Protein AF-A0AAX4PHB3-F1 (afdb_monomer_lite)

Organism: NCBI:txid1461544

pLDDT: mean 70.03, std 19.89, range [33.28, 98.25]

Structure (mmCIF, N/CA/C/O backbone):
data_AF-A0AAX4PHB3-F1
#
_entry.id   AF-A0AAX4PHB3-F1
#
loop_
_atom_site.group_PDB
_atom_site.id
_atom_site.type_symbol
_atom_site.label_atom_id
_atom_site.label_alt_id
_atom_site.label_comp_id
_atom_site.label_asym_id
_atom_site.label_entity_id
_atom_site.label_seq_id
_atom_site.pdbx_PDB_ins_code
_atom_site.Cartn_x
_atom_site.Cartn_y
_atom_site.Cartn_z
_atom_site.occupancy
_atom_site.B_iso_or_equiv
_atom_site.auth_seq_id
_atom_site.auth_comp_id
_atom_site.auth_asym_id
_atom_site.auth_atom_id
_atom_site.pdbx_PDB_model_num
ATOM 1 N N . MET A 1 1 ? 4.460 -21.920 -20.252 1.00 33.28 1 MET A N 1
ATOM 2 C CA . MET A 1 1 ? 3.391 -20.917 -20.051 1.00 33.28 1 MET A CA 1
ATOM 3 C C . MET A 1 1 ? 3.162 -20.720 -18.552 1.00 33.28 1 MET A C 1
ATOM 5 O O . MET A 1 1 ? 2.331 -21.409 -17.980 1.00 33.28 1 MET A O 1
ATOM 9 N N . SER A 1 2 ? 3.920 -19.848 -17.876 1.00 36.38 2 SER A N 1
ATOM 10 C CA . SER A 1 2 ? 3.645 -19.514 -16.466 1.00 36.38 2 SER A CA 1
ATOM 11 C C . SER A 1 2 ? 2.757 -18.272 -16.411 1.00 36.38 2 SER A C 1
ATOM 13 O O . SER A 1 2 ? 3.223 -17.160 -16.177 1.00 36.38 2 SER A O 1
ATOM 15 N N . GLY A 1 3 ? 1.467 -18.471 -16.684 1.00 40.78 3 GLY A N 1
ATOM 16 C CA . GLY A 1 3 ? 0.418 -17.451 -16.587 1.00 40.78 3 GLY A CA 1
ATOM 17 C C . GLY A 1 3 ? 0.059 -17.127 -15.136 1.00 40.78 3 GLY A C 1
ATOM 18 O O . GLY A 1 3 ? -1.101 -17.222 -14.749 1.00 40.78 3 GLY A O 1
ATOM 19 N N . GLY A 1 4 ? 1.057 -16.810 -14.309 1.00 46.81 4 GLY A N 1
ATOM 20 C CA . GLY A 1 4 ? 0.810 -16.238 -12.990 1.00 46.81 4 GLY A CA 1
ATOM 21 C C . GLY A 1 4 ? 0.173 -14.853 -13.147 1.00 46.81 4 GLY A C 1
ATOM 22 O O . GLY A 1 4 ? 0.494 -14.156 -14.114 1.00 46.81 4 GLY A O 1
ATOM 23 N N . PRO A 1 5 ? -0.729 -14.433 -12.240 1.00 61.88 5 PRO A N 1
ATOM 24 C CA . PRO A 1 5 ? -1.245 -13.072 -12.265 1.00 61.88 5 PRO A CA 1
ATOM 25 C C . PRO A 1 5 ? -0.058 -12.110 -12.237 1.00 61.88 5 PRO A C 1
ATOM 27 O O . PRO A 1 5 ? 0.835 -12.252 -11.398 1.00 61.88 5 PRO A O 1
ATOM 30 N N . SER A 1 6 ? -0.040 -11.150 -13.161 1.00 80.19 6 SER A N 1
ATOM 31 C CA . SER A 1 6 ? 0.996 -10.122 -13.202 1.00 80.19 6 SER A CA 1
ATOM 32 C C . SER A 1 6 ? 1.134 -9.479 -11.817 1.00 80.19 6 SER A C 1
ATOM 34 O O . SER A 1 6 ? 0.144 -9.293 -11.102 1.00 80.19 6 SER A O 1
ATOM 36 N N . SER A 1 7 ? 2.364 -9.174 -11.398 1.00 85.75 7 SER A N 1
ATOM 37 C CA . SER A 1 7 ? 2.638 -8.580 -10.078 1.00 85.75 7 SER A CA 1
ATOM 38 C C . SER A 1 7 ? 1.743 -7.356 -9.806 1.00 85.75 7 SER A C 1
ATOM 40 O O . SER A 1 7 ? 1.134 -7.244 -8.740 1.00 85.75 7 SER A O 1
ATOM 42 N N . LEU A 1 8 ? 1.503 -6.544 -10.844 1.00 88.31 8 LEU A N 1
ATOM 43 C CA . LEU A 1 8 ? 0.553 -5.428 -10.846 1.00 88.31 8 LEU A CA 1
ATOM 44 C C . LEU A 1 8 ? -0.895 -5.836 -10.521 1.00 88.31 8 LEU A C 1
ATOM 46 O O . LEU A 1 8 ? -1.558 -5.158 -9.736 1.00 88.31 8 LEU A O 1
ATOM 50 N N . ALA A 1 9 ? -1.399 -6.950 -11.062 1.00 90.94 9 ALA A N 1
ATOM 51 C CA . ALA A 1 9 ? -2.735 -7.456 -10.735 1.00 90.94 9 ALA A CA 1
ATOM 52 C C . ALA A 1 9 ? -2.824 -7.905 -9.268 1.00 90.94 9 ALA A C 1
ATOM 54 O O . ALA A 1 9 ? -3.818 -7.641 -8.583 1.00 90.94 9 ALA A O 1
ATOM 55 N N . SER A 1 10 ? -1.758 -8.523 -8.749 1.00 93.69 10 SER A N 1
ATOM 56 C CA . SER A 1 10 ? -1.662 -8.870 -7.326 1.00 93.69 10 SER A CA 1
ATOM 57 C C . SER A 1 10 ? -1.631 -7.623 -6.436 1.00 93.69 10 SER A C 1
ATOM 59 O O . SER A 1 10 ? -2.270 -7.610 -5.379 1.00 93.69 10 SER A O 1
ATOM 61 N N . LEU A 1 11 ? -0.950 -6.558 -6.866 1.00 93.88 11 LEU A N 1
ATOM 62 C CA . LEU A 1 11 ? -0.893 -5.283 -6.151 1.00 93.88 11 LEU A CA 1
ATOM 63 C C . LEU A 1 11 ? -2.249 -4.563 -6.166 1.00 93.88 11 LEU A C 1
ATOM 65 O O . LEU A 1 11 ? -2.698 -4.077 -5.124 1.00 93.88 11 LEU A O 1
ATOM 69 N N . ALA A 1 12 ? -2.943 -4.564 -7.307 1.00 94.88 12 ALA A N 1
ATOM 70 C CA . ALA A 1 12 ? -4.300 -4.036 -7.440 1.00 94.88 12 ALA A CA 1
ATOM 71 C C . ALA A 1 12 ? -5.287 -4.775 -6.527 1.00 94.88 12 ALA A C 1
ATOM 73 O O . ALA A 1 12 ? -6.046 -4.140 -5.793 1.00 94.88 12 ALA A O 1
ATOM 74 N N . SER A 1 13 ? -5.204 -6.108 -6.481 1.00 96.75 13 SER A N 1
ATOM 75 C CA . SER A 1 13 ? -6.000 -6.924 -5.561 1.00 96.75 13 SER A CA 1
ATOM 76 C C . SER A 1 13 ? -5.728 -6.559 -4.094 1.00 96.75 13 SER A C 1
ATOM 78 O O . SER A 1 13 ? -6.667 -6.313 -3.332 1.00 96.75 13 SER A O 1
ATOM 80 N N . CYS A 1 14 ? -4.456 -6.417 -3.696 1.00 96.94 14 CYS A N 1
ATOM 81 C CA . CYS A 1 14 ? -4.098 -5.983 -2.340 1.00 96.94 14 CYS A CA 1
ATOM 82 C C . CYS A 1 14 ? -4.649 -4.588 -2.008 1.00 96.94 14 CYS A C 1
ATOM 84 O O . CYS A 1 14 ? -5.181 -4.380 -0.914 1.00 96.94 14 CYS A O 1
ATOM 86 N N . ARG A 1 15 ? -4.566 -3.639 -2.949 1.00 96.69 15 ARG A N 1
ATOM 87 C CA . ARG A 1 15 ? -5.133 -2.290 -2.795 1.00 96.69 15 ARG A CA 1
ATOM 88 C C . ARG A 1 15 ? -6.645 -2.345 -2.589 1.00 96.69 15 ARG A C 1
ATOM 90 O O . ARG A 1 15 ? -7.171 -1.636 -1.733 1.00 96.69 15 ARG A O 1
ATOM 97 N N . ASP A 1 16 ? -7.355 -3.169 -3.348 1.00 97.69 16 ASP A N 1
ATOM 98 C CA . ASP A 1 16 ? -8.812 -3.261 -3.247 1.00 97.69 16 ASP A CA 1
ATOM 99 C C . ASP A 1 16 ? -9.249 -3.878 -1.916 1.00 97.69 16 ASP A C 1
ATOM 101 O O . ASP A 1 16 ? -10.206 -3.401 -1.295 1.00 97.69 16 ASP A O 1
ATOM 105 N N . VAL A 1 17 ? -8.509 -4.879 -1.427 1.00 98.06 17 VAL A N 1
ATOM 106 C CA . VAL A 1 17 ? -8.685 -5.414 -0.070 1.00 98.06 17 VAL A CA 1
ATOM 107 C C . VAL A 1 17 ? -8.442 -4.320 0.973 1.00 98.06 17 VAL A C 1
ATOM 109 O O . VAL A 1 17 ? -9.289 -4.134 1.850 1.00 98.06 17 VAL A O 1
ATOM 112 N N . LEU A 1 18 ? -7.360 -3.541 0.846 1.00 97.81 18 LEU A N 1
ATOM 113 C CA . LEU A 1 18 ? -7.052 -2.432 1.760 1.00 97.81 18 LEU A CA 1
ATOM 114 C C . LEU A 1 18 ? -8.178 -1.395 1.769 1.00 97.81 18 LEU A C 1
ATOM 116 O O . LEU A 1 18 ? -8.655 -0.995 2.827 1.00 97.81 18 LEU A O 1
ATOM 120 N N . ARG A 1 19 ? -8.663 -0.996 0.592 1.00 97.94 19 ARG A N 1
ATOM 121 C CA . ARG A 1 19 ? -9.754 -0.027 0.446 1.00 97.94 19 ARG A CA 1
ATOM 122 C C . ARG A 1 19 ? -11.046 -0.521 1.094 1.00 97.94 19 ARG A C 1
ATOM 124 O O . ARG A 1 19 ? -11.727 0.257 1.759 1.00 97.94 19 ARG A O 1
ATOM 131 N N . ARG A 1 20 ? -11.402 -1.798 0.915 1.00 98.19 20 ARG A N 1
ATOM 132 C CA . ARG A 1 20 ? -12.580 -2.397 1.570 1.00 98.19 20 ARG A CA 1
ATOM 133 C C . ARG A 1 20 ? -12.412 -2.429 3.086 1.00 98.19 20 ARG A C 1
ATOM 135 O O . ARG A 1 20 ? -13.362 -2.110 3.797 1.00 98.19 20 ARG A O 1
ATOM 142 N N . LEU A 1 21 ? -11.218 -2.776 3.567 1.00 97.00 21 LEU A N 1
ATOM 143 C CA . LEU A 1 21 ? -10.892 -2.775 4.990 1.00 97.00 21 LEU A CA 1
ATOM 144 C C . LEU A 1 21 ? -11.029 -1.366 5.584 1.00 97.00 21 LEU A C 1
ATOM 146 O O . LEU A 1 21 ? -11.684 -1.206 6.611 1.00 97.00 21 LEU A O 1
ATOM 150 N N . LEU A 1 22 ? -10.494 -0.345 4.910 1.00 96.56 22 LEU A N 1
ATOM 151 C CA . LEU A 1 22 ? -10.599 1.049 5.341 1.00 96.56 22 LEU A CA 1
ATOM 152 C C . LEU A 1 22 ? -12.048 1.524 5.382 1.00 96.56 22 LEU A C 1
ATOM 154 O O . LEU A 1 22 ? -12.495 2.005 6.416 1.00 96.56 22 LEU A O 1
ATOM 158 N N . ARG A 1 23 ? -12.815 1.306 4.311 1.00 97.19 23 ARG A N 1
ATOM 159 C CA . ARG A 1 23 ? -14.234 1.699 4.253 1.00 97.19 23 ARG A CA 1
ATOM 160 C C . ARG A 1 23 ? -15.059 1.098 5.388 1.00 97.19 23 ARG A C 1
ATOM 162 O O . ARG A 1 23 ? -15.850 1.800 6.004 1.00 97.19 23 ARG A O 1
ATOM 169 N N . LYS A 1 24 ? -14.862 -0.190 5.689 1.00 97.25 24 LYS A N 1
ATOM 170 C CA . LYS A 1 24 ? -15.586 -0.869 6.778 1.00 97.25 24 LYS A CA 1
ATOM 171 C C . LYS A 1 24 ? -15.272 -0.293 8.161 1.00 97.25 24 LYS A C 1
ATOM 173 O O . LYS A 1 24 ? -16.115 -0.371 9.043 1.00 97.25 24 LYS A O 1
ATOM 178 N N . ASN A 1 25 ? -14.079 0.265 8.344 1.00 95.62 25 ASN A N 1
ATOM 179 C CA . ASN A 1 25 ? -13.588 0.736 9.639 1.00 95.62 25 ASN A CA 1
ATOM 180 C C . ASN A 1 25 ? -13.532 2.269 9.743 1.00 95.62 25 ASN A C 1
ATOM 182 O O . ASN A 1 25 ? -13.047 2.811 10.735 1.00 95.62 25 ASN A O 1
ATOM 186 N N . GLU A 1 26 ? -14.030 2.982 8.731 1.00 95.94 26 GLU A N 1
ATOM 187 C CA . GLU A 1 26 ? -13.899 4.432 8.641 1.00 95.94 26 GLU A CA 1
ATOM 188 C C . GLU A 1 26 ? -14.596 5.139 9.801 1.00 95.94 26 G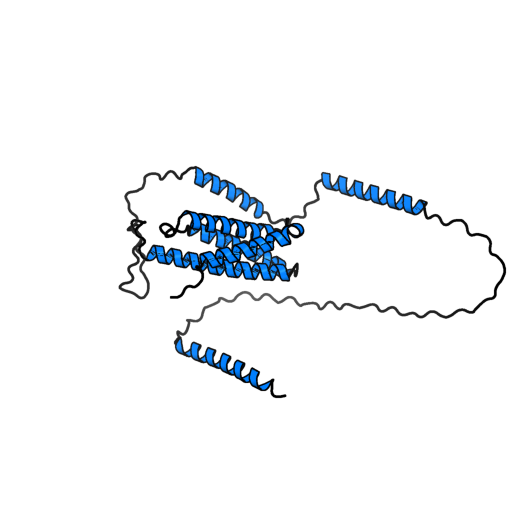LU A C 1
ATOM 190 O O . GLU A 1 26 ? -13.982 5.966 10.466 1.00 95.94 26 GLU A O 1
ATOM 195 N N . SER A 1 27 ? -15.836 4.774 10.123 1.00 95.00 27 SER A N 1
ATOM 196 C CA . SER A 1 27 ? -16.595 5.419 11.201 1.00 95.00 27 SER A CA 1
ATOM 197 C C . SER A 1 27 ? -15.932 5.289 12.577 1.00 95.00 27 SER A C 1
ATOM 199 O O . SER A 1 27 ? -15.990 6.223 13.375 1.00 95.00 27 SER A O 1
ATOM 201 N N . GLN A 1 28 ? -15.263 4.164 12.844 1.00 92.44 28 GLN A N 1
ATOM 202 C CA . GLN A 1 28 ? -14.631 3.877 14.135 1.00 92.44 28 GLN A CA 1
ATOM 203 C C . GLN A 1 28 ? -13.240 4.500 14.260 1.00 92.44 28 GLN A C 1
ATOM 205 O O . GLN A 1 28 ? -12.780 4.807 15.361 1.00 92.44 28 GLN A O 1
ATOM 210 N N . HIS A 1 29 ? -12.540 4.658 13.138 1.00 92.12 29 HIS A N 1
ATOM 211 C CA . HIS A 1 29 ? -11.101 4.906 13.146 1.00 92.12 29 HIS A CA 1
ATOM 212 C C . HIS A 1 29 ? -10.679 6.123 12.324 1.00 92.12 29 HIS A C 1
ATOM 214 O O . HIS A 1 29 ? -9.486 6.402 12.234 1.00 92.12 29 HIS A O 1
ATOM 220 N N . ARG A 1 30 ? -11.632 6.916 11.813 1.00 91.56 30 ARG A N 1
ATOM 221 C CA . ARG A 1 30 ? -11.382 8.105 10.976 1.00 91.56 30 ARG A CA 1
ATOM 222 C C . ARG A 1 30 ? -10.298 9.041 11.515 1.00 91.56 30 ARG A C 1
ATOM 224 O O . ARG A 1 30 ? -9.537 9.611 10.741 1.00 91.56 30 ARG A O 1
ATOM 231 N N . ARG A 1 31 ? -10.248 9.231 12.837 1.00 93.75 31 ARG A N 1
ATOM 232 C CA . ARG A 1 31 ? -9.309 10.151 13.509 1.00 93.75 31 ARG A CA 1
ATOM 233 C C . ARG A 1 31 ? -7.984 9.493 13.912 1.00 93.75 31 ARG A C 1
ATOM 235 O O . ARG A 1 31 ? -7.074 10.184 14.358 1.00 93.75 31 ARG A O 1
ATOM 242 N N . GLY A 1 32 ? -7.858 8.175 13.765 1.00 93.94 32 GLY A N 1
ATOM 243 C CA . GLY A 1 32 ? -6.653 7.439 14.132 1.00 93.94 32 GLY A CA 1
ATOM 244 C C . GLY A 1 32 ? -5.478 7.787 13.219 1.00 93.94 32 GLY A C 1
ATOM 245 O O . GLY A 1 32 ? -5.608 7.778 11.994 1.00 93.94 32 GLY A O 1
ATOM 246 N N . ARG A 1 33 ? -4.299 8.049 13.801 1.00 95.00 33 ARG A N 1
ATOM 247 C CA . ARG A 1 33 ? -3.065 8.288 13.029 1.00 95.00 33 ARG A CA 1
ATOM 248 C C . ARG A 1 33 ? -2.768 7.124 12.081 1.00 95.00 33 ARG A C 1
ATOM 250 O O . ARG A 1 33 ? -2.599 7.357 10.893 1.00 95.00 33 ARG A O 1
ATOM 257 N N . TYR A 1 34 ? -2.819 5.885 12.574 1.00 95.12 34 TYR A N 1
ATOM 258 C CA . TYR A 1 34 ? -2.609 4.685 11.754 1.00 95.12 34 TYR A CA 1
ATOM 259 C C . TYR A 1 34 ? -3.594 4.588 10.577 1.00 95.12 34 TYR A C 1
ATOM 261 O O . TYR A 1 34 ? -3.231 4.134 9.496 1.00 95.12 34 TYR A O 1
ATOM 269 N N . PHE A 1 35 ? -4.839 5.040 10.763 1.00 95.81 35 PHE A N 1
ATOM 270 C CA . PHE A 1 35 ? -5.872 4.980 9.733 1.00 95.81 35 PHE A CA 1
ATOM 271 C C . PHE A 1 35 ? -5.580 5.977 8.607 1.00 95.81 35 PHE A C 1
ATOM 273 O O . PHE A 1 35 ? -5.709 5.640 7.430 1.00 95.81 35 PHE A O 1
ATOM 280 N N . ARG A 1 36 ? -5.098 7.179 8.959 1.00 96.38 36 ARG A N 1
ATOM 281 C CA . ARG A 1 36 ? -4.600 8.166 7.987 1.00 96.38 36 ARG A CA 1
ATOM 282 C C . ARG A 1 36 ? -3.399 7.631 7.202 1.00 96.38 36 ARG A C 1
ATOM 284 O O . ARG A 1 36 ? -3.375 7.773 5.982 1.00 96.38 36 ARG A O 1
ATOM 291 N N . GLU A 1 37 ? -2.455 6.972 7.873 1.00 96.94 37 GLU A N 1
ATOM 292 C CA . GLU A 1 37 ? -1.284 6.352 7.229 1.00 96.94 37 GLU A CA 1
ATOM 293 C C . GLU A 1 37 ? -1.692 5.242 6.242 1.00 96.94 37 GLU A C 1
ATOM 295 O O . GLU A 1 37 ? -1.257 5.236 5.091 1.00 96.94 37 GLU A O 1
ATOM 300 N N . LEU A 1 38 ? -2.617 4.356 6.626 1.00 97.38 38 LEU A N 1
ATOM 301 C CA . LEU A 1 38 ? -3.165 3.344 5.715 1.00 97.38 38 LEU A CA 1
ATOM 302 C C . LEU A 1 38 ? -3.906 3.963 4.517 1.00 97.38 38 LEU A C 1
ATOM 304 O O . LEU A 1 38 ? -3.794 3.471 3.391 1.00 97.38 38 LEU A O 1
ATOM 308 N N . ALA A 1 39 ? -4.646 5.054 4.730 1.00 96.88 39 ALA A N 1
ATOM 309 C CA . ALA A 1 39 ? -5.310 5.778 3.649 1.00 96.88 39 ALA A CA 1
ATOM 310 C C . ALA A 1 39 ? -4.308 6.443 2.689 1.00 96.88 39 ALA A C 1
ATOM 312 O O . ALA A 1 39 ? -4.569 6.510 1.486 1.00 96.88 39 ALA A O 1
ATOM 313 N N . MET A 1 40 ? -3.155 6.910 3.182 1.00 97.06 40 MET A N 1
ATOM 314 C CA . MET A 1 40 ? -2.061 7.395 2.330 1.00 97.06 40 MET A CA 1
ATOM 315 C C . MET A 1 40 ? -1.473 6.271 1.477 1.00 97.06 40 MET A C 1
ATOM 317 O O . MET A 1 40 ? -1.369 6.445 0.265 1.00 97.06 40 MET A O 1
ATOM 321 N N . VAL A 1 41 ? -1.215 5.093 2.057 1.00 97.94 41 VAL A N 1
ATOM 322 C CA . VAL A 1 41 ? -0.780 3.910 1.289 1.00 97.94 41 VAL A CA 1
ATOM 323 C C . VAL A 1 41 ? -1.793 3.571 0.191 1.00 97.94 41 VAL A C 1
ATOM 325 O O . VAL A 1 41 ? -1.417 3.404 -0.968 1.00 97.94 41 VAL A O 1
ATOM 328 N N . SER A 1 42 ? -3.090 3.530 0.516 1.00 97.50 42 SER A N 1
ATOM 329 C CA . SER A 1 42 ? -4.135 3.234 -0.473 1.00 97.50 42 SER A CA 1
ATOM 330 C C . SER A 1 42 ? -4.193 4.263 -1.608 1.00 97.50 42 SER A C 1
ATOM 332 O O . SER A 1 42 ? -4.442 3.873 -2.750 1.00 97.50 42 SER A O 1
ATOM 334 N N . ARG A 1 43 ? -4.002 5.556 -1.313 1.00 96.69 43 ARG A N 1
ATOM 335 C CA . ARG A 1 43 ? -3.974 6.627 -2.323 1.00 96.69 43 ARG A CA 1
ATOM 336 C C . ARG A 1 43 ? -2.714 6.556 -3.184 1.00 96.69 43 ARG A C 1
ATOM 338 O O . ARG A 1 43 ? -2.825 6.625 -4.403 1.00 96.69 43 ARG A O 1
ATOM 345 N N . GLY A 1 44 ? -1.553 6.327 -2.572 1.00 95.44 44 GLY A N 1
ATOM 346 C CA . GLY A 1 44 ? -0.285 6.142 -3.279 1.00 95.44 44 GLY A CA 1
ATOM 347 C C . GLY A 1 44 ? -0.330 4.974 -4.263 1.00 95.44 44 GLY A C 1
ATOM 348 O O . GLY A 1 44 ? 0.047 5.128 -5.422 1.00 95.44 44 GLY A O 1
ATOM 349 N N . LEU A 1 45 ? -0.885 3.834 -3.837 1.00 95.50 45 LEU A N 1
ATOM 350 C CA . LEU A 1 45 ? -1.098 2.675 -4.710 1.00 95.50 45 LEU A CA 1
ATOM 351 C C . LEU A 1 45 ? -2.084 2.965 -5.846 1.00 95.50 45 LEU A C 1
ATOM 353 O O . LEU A 1 45 ? -1.896 2.476 -6.955 1.00 95.50 45 LEU A O 1
ATOM 357 N N . ALA A 1 46 ? -3.143 3.738 -5.592 1.00 94.81 46 ALA A N 1
ATOM 358 C CA . ALA A 1 46 ? -4.081 4.130 -6.640 1.00 94.81 46 ALA A CA 1
ATOM 359 C C . ALA A 1 46 ? -3.412 5.023 -7.696 1.00 94.81 46 ALA A C 1
ATOM 361 O O . ALA A 1 46 ? -3.592 4.770 -8.883 1.00 94.81 46 ALA A O 1
ATOM 362 N N . ALA A 1 47 ? -2.610 6.003 -7.270 1.00 92.38 47 ALA A N 1
ATOM 363 C CA . ALA A 1 47 ? -1.862 6.876 -8.171 1.00 92.38 47 ALA A CA 1
ATOM 364 C C . ALA A 1 47 ? -0.839 6.094 -9.012 1.00 92.38 47 ALA A C 1
ATOM 366 O O . ALA A 1 47 ? -0.738 6.309 -10.215 1.00 92.38 47 ALA A O 1
ATOM 367 N N . TYR A 1 48 ? -0.122 5.151 -8.394 1.00 91.44 48 TYR A N 1
ATOM 368 C CA . TYR A 1 48 ? 0.830 4.284 -9.092 1.00 91.44 48 TYR A CA 1
ATOM 369 C C . TYR A 1 48 ? 0.151 3.405 -10.142 1.00 91.44 48 TYR A C 1
ATOM 371 O O . TYR A 1 48 ? 0.505 3.455 -11.314 1.00 91.44 48 TYR A O 1
ATOM 379 N N . LEU A 1 49 ? -0.887 2.663 -9.748 1.00 90.94 49 LEU A N 1
ATOM 380 C CA . LEU A 1 49 ? -1.600 1.770 -10.663 1.00 90.94 49 LEU A CA 1
ATOM 381 C C . LEU A 1 49 ? -2.346 2.530 -11.769 1.00 90.94 49 LEU A C 1
ATOM 383 O O . LEU A 1 49 ? -2.472 2.017 -12.875 1.00 90.94 49 LEU A O 1
ATOM 387 N N . GLY A 1 50 ? -2.850 3.735 -11.482 1.00 89.50 50 GLY A N 1
ATOM 388 C CA . GLY A 1 50 ? -3.483 4.593 -12.485 1.00 89.50 50 GLY A CA 1
ATOM 389 C C . GLY A 1 50 ? -2.488 5.093 -13.532 1.00 89.50 50 GLY A C 1
ATOM 390 O O . GLY A 1 50 ? -2.802 5.085 -14.718 1.00 89.50 50 GLY A O 1
ATOM 391 N N . ARG A 1 51 ? -1.273 5.459 -13.104 1.00 86.00 51 ARG A N 1
ATOM 392 C CA . ARG A 1 51 ? -0.179 5.834 -14.007 1.00 86.00 51 ARG A CA 1
ATOM 393 C C . ARG A 1 51 ? 0.248 4.648 -14.875 1.00 86.00 51 ARG A C 1
ATOM 395 O O . ARG A 1 51 ? 0.273 4.790 -16.091 1.00 86.00 51 ARG A O 1
ATOM 402 N N . GLU A 1 52 ? 0.486 3.478 -14.283 1.00 83.25 52 GLU A N 1
ATOM 403 C CA . GLU A 1 52 ? 0.831 2.263 -15.043 1.00 83.25 52 GLU A CA 1
ATOM 404 C C . GLU A 1 52 ? -0.242 1.897 -16.080 1.00 83.25 52 GLU A C 1
ATOM 406 O O . GLU A 1 52 ? 0.080 1.526 -17.205 1.00 83.25 52 GLU A O 1
ATOM 411 N N . ALA A 1 53 ? -1.526 2.055 -15.745 1.00 84.12 53 ALA A N 1
ATOM 412 C CA . ALA A 1 53 ? -2.610 1.819 -16.696 1.00 84.12 53 ALA A CA 1
ATOM 413 C C . ALA A 1 53 ? -2.618 2.824 -17.866 1.00 84.12 53 ALA A C 1
ATOM 415 O O . ALA A 1 53 ? -3.012 2.459 -18.971 1.00 84.12 53 ALA A O 1
ATOM 416 N N . ALA A 1 54 ? -2.187 4.070 -17.637 1.00 81.44 54 ALA A N 1
ATOM 417 C CA . ALA A 1 54 ? -2.155 5.123 -18.652 1.00 81.44 54 ALA A CA 1
ATOM 418 C C . ALA A 1 54 ? -0.941 5.028 -19.595 1.00 81.44 54 ALA A C 1
ATOM 420 O O . ALA A 1 54 ? -1.069 5.346 -20.774 1.00 81.44 54 ALA A O 1
ATOM 421 N N . LEU A 1 55 ? 0.222 4.582 -19.102 1.00 73.19 55 LEU A N 1
ATOM 422 C CA . LEU A 1 55 ? 1.447 4.441 -19.909 1.00 73.19 55 LEU A CA 1
ATOM 423 C C . LEU A 1 55 ? 1.433 3.225 -20.855 1.00 73.19 55 LEU A C 1
ATOM 425 O O . LEU A 1 55 ? 2.280 3.129 -21.745 1.00 73.19 55 LEU A O 1
ATOM 429 N N . GLY A 1 56 ? 0.471 2.310 -20.697 1.00 66.25 56 GLY A N 1
ATOM 430 C CA . GLY A 1 56 ? 0.368 1.103 -21.514 1.00 66.25 56 GLY A CA 1
ATOM 431 C C . GLY A 1 56 ? 1.583 0.172 -21.378 1.00 66.25 56 GLY A C 1
ATOM 432 O O . GLY A 1 56 ? 2.504 0.393 -20.595 1.00 66.25 56 GLY A O 1
ATOM 433 N N . THR A 1 57 ? 1.601 -0.912 -22.155 1.00 59.59 57 THR A N 1
ATOM 434 C CA . THR A 1 57 ? 2.669 -1.928 -22.091 1.00 59.59 57 THR A CA 1
ATOM 435 C C . THR A 1 57 ? 4.000 -1.462 -22.686 1.00 59.59 57 THR A C 1
ATOM 437 O O . THR A 1 57 ? 5.031 -2.046 -22.371 1.00 59.59 57 THR A O 1
ATOM 440 N N . ALA A 1 58 ? 3.988 -0.435 -23.543 1.00 50.25 58 ALA A N 1
ATOM 441 C CA . ALA A 1 58 ? 5.153 -0.014 -24.324 1.00 50.25 58 ALA A CA 1
ATOM 442 C C . ALA A 1 58 ? 6.052 1.015 -23.609 1.00 50.25 58 ALA A C 1
ATOM 444 O O . ALA A 1 58 ? 7.254 1.030 -23.853 1.00 50.25 58 ALA A O 1
ATOM 445 N N . SER A 1 59 ? 5.514 1.831 -22.692 1.00 54.12 59 SER A N 1
ATOM 446 C CA . SER A 1 59 ? 6.289 2.863 -21.970 1.00 54.12 59 SER A CA 1
ATOM 447 C C . SER A 1 59 ? 6.435 2.610 -20.463 1.00 54.12 59 SER A C 1
ATOM 449 O O . SER A 1 59 ? 7.011 3.432 -19.756 1.00 54.12 59 SER A O 1
ATOM 451 N N . SER A 1 60 ? 6.011 1.440 -19.970 1.00 54.53 60 SER A N 1
ATOM 452 C CA . SER A 1 60 ? 6.204 0.987 -18.575 1.00 54.53 60 SER A CA 1
ATOM 453 C C . SER A 1 60 ? 7.690 0.752 -18.209 1.00 54.53 60 SER A C 1
ATOM 455 O O . SER A 1 60 ? 8.023 0.465 -17.066 1.00 54.53 60 SER A O 1
ATOM 457 N N . ALA A 1 61 ? 8.632 0.893 -19.152 1.00 51.88 61 ALA A N 1
ATOM 458 C CA . ALA A 1 61 ? 10.058 0.636 -18.917 1.00 51.88 61 ALA A CA 1
ATOM 459 C C . ALA A 1 61 ? 10.712 1.599 -17.907 1.00 51.88 61 ALA A C 1
ATOM 461 O O . ALA A 1 61 ? 11.682 1.227 -17.250 1.00 51.88 61 ALA A O 1
ATOM 462 N N . LEU A 1 62 ? 10.159 2.802 -17.741 1.00 55.25 62 LEU A N 1
ATOM 463 C CA . LEU A 1 62 ? 10.605 3.771 -16.742 1.00 55.25 62 LEU A CA 1
ATOM 464 C C . LEU A 1 62 ? 9.493 3.998 -15.725 1.00 55.25 62 LEU A C 1
ATOM 466 O O . LEU A 1 62 ? 9.046 5.124 -15.499 1.00 55.25 62 LEU A O 1
ATOM 470 N N . VAL A 1 63 ? 9.030 2.911 -15.101 1.00 60.19 63 VAL A N 1
ATOM 471 C CA . VAL A 1 63 ? 8.339 3.022 -13.817 1.00 60.19 63 VAL A CA 1
ATOM 472 C C . VAL A 1 63 ? 9.138 3.997 -12.954 1.00 60.19 63 VAL A C 1
ATOM 474 O O . VAL A 1 63 ? 10.348 3.834 -12.794 1.00 60.19 63 VAL A O 1
ATOM 477 N N . SER A 1 64 ? 8.480 5.026 -12.416 1.00 71.50 64 SER A N 1
ATOM 478 C CA . SER A 1 64 ? 9.128 5.975 -11.512 1.00 71.50 64 SER A CA 1
ATOM 479 C C . SER A 1 64 ? 9.575 5.207 -10.268 1.00 71.50 64 SER A C 1
ATOM 481 O O . SER A 1 64 ? 8.796 4.985 -9.339 1.00 71.50 64 SER A O 1
ATOM 483 N N . THR A 1 65 ? 10.829 4.759 -10.264 1.00 82.56 65 THR A N 1
ATOM 484 C CA . THR A 1 65 ? 11.495 4.098 -9.135 1.00 82.56 65 THR A CA 1
ATOM 485 C C . THR A 1 65 ? 11.300 4.921 -7.862 1.00 82.56 65 THR A C 1
ATOM 487 O O . THR A 1 65 ? 10.913 4.380 -6.829 1.00 82.56 65 THR A O 1
ATOM 490 N N . ALA A 1 66 ? 11.383 6.249 -7.988 1.00 85.31 66 ALA A N 1
ATOM 491 C CA . ALA A 1 66 ? 11.070 7.215 -6.939 1.00 85.31 66 ALA A CA 1
ATOM 492 C C . ALA A 1 66 ? 9.641 7.076 -6.371 1.00 85.31 66 ALA A C 1
ATOM 494 O O . ALA A 1 66 ? 9.429 7.205 -5.163 1.00 85.31 66 ALA A O 1
ATOM 495 N N . GLN A 1 67 ? 8.635 6.794 -7.204 1.00 89.19 67 GLN A N 1
ATOM 496 C CA . GLN A 1 67 ? 7.260 6.584 -6.745 1.00 89.19 67 GLN A CA 1
ATOM 497 C C . GLN A 1 67 ? 7.106 5.265 -5.977 1.00 89.19 67 GLN A C 1
ATOM 499 O O . GLN A 1 67 ? 6.436 5.242 -4.939 1.00 89.19 67 GLN A O 1
ATOM 504 N N . LEU A 1 68 ? 7.733 4.182 -6.446 1.00 90.94 68 LEU A N 1
ATOM 505 C CA . LEU A 1 68 ? 7.752 2.898 -5.733 1.00 90.94 68 LEU A CA 1
ATOM 506 C C . LEU A 1 68 ? 8.472 3.018 -4.383 1.00 90.94 68 LEU A C 1
ATOM 508 O O . LEU A 1 68 ? 7.960 2.533 -3.3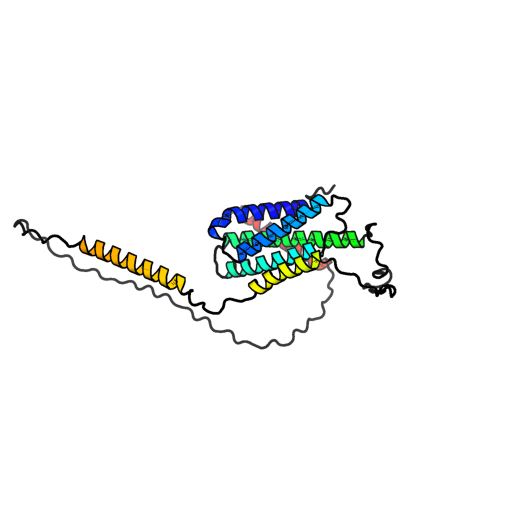71 1.00 90.94 68 LEU A O 1
ATOM 512 N N . GLU A 1 69 ? 9.597 3.731 -4.334 1.00 91.56 69 GLU A N 1
ATOM 513 C CA . GLU A 1 69 ? 10.313 4.041 -3.092 1.00 91.56 69 GLU A CA 1
ATOM 514 C C . GLU A 1 69 ? 9.453 4.864 -2.127 1.00 91.56 69 GLU A C 1
ATOM 516 O O . GLU A 1 69 ? 9.341 4.522 -0.944 1.00 91.56 69 GLU A O 1
ATOM 521 N N . ARG A 1 70 ? 8.753 5.890 -2.631 1.00 93.69 70 ARG A N 1
ATOM 522 C CA . ARG A 1 70 ? 7.815 6.700 -1.836 1.00 93.69 70 ARG A CA 1
ATOM 523 C C . ARG A 1 70 ? 6.699 5.841 -1.234 1.00 93.69 70 ARG A C 1
ATOM 525 O O . ARG A 1 70 ? 6.374 5.986 -0.053 1.00 93.69 70 ARG A O 1
ATOM 532 N N . ILE A 1 71 ? 6.130 4.914 -2.009 1.00 95.62 71 ILE A N 1
ATOM 533 C CA . ILE A 1 71 ? 5.132 3.952 -1.509 1.00 95.62 71 ILE A CA 1
ATOM 534 C C . ILE A 1 71 ? 5.744 3.034 -0.451 1.00 95.62 71 ILE A C 1
ATOM 536 O O . ILE A 1 71 ? 5.121 2.818 0.591 1.00 95.62 71 ILE A O 1
ATOM 540 N N . GLY A 1 72 ? 6.968 2.549 -0.664 1.00 95.56 72 GLY A N 1
ATOM 541 C CA . GLY A 1 72 ? 7.716 1.774 0.326 1.00 95.56 72 GLY A CA 1
ATOM 542 C C . GLY A 1 72 ? 7.881 2.513 1.660 1.00 95.56 72 GLY A C 1
ATOM 543 O O . GLY A 1 72 ? 7.671 1.915 2.723 1.00 95.56 72 GLY A O 1
ATOM 544 N N . GLY A 1 73 ? 8.169 3.816 1.609 1.00 96.81 73 GLY A N 1
ATOM 545 C CA . GLY A 1 73 ? 8.232 4.696 2.778 1.00 96.81 73 GLY A CA 1
ATOM 546 C C . GLY A 1 73 ? 6.891 4.821 3.508 1.00 96.81 73 GLY A C 1
ATOM 547 O O . GLY A 1 73 ? 6.826 4.621 4.723 1.00 96.81 73 GLY A O 1
ATOM 548 N N . MET A 1 74 ? 5.797 5.055 2.774 1.00 97.31 74 MET A N 1
ATOM 549 C CA . MET A 1 74 ? 4.445 5.104 3.354 1.00 97.31 74 MET A CA 1
ATOM 550 C C . MET A 1 74 ? 4.050 3.775 4.015 1.00 97.31 74 MET A C 1
ATOM 552 O O . MET A 1 74 ? 3.495 3.768 5.114 1.00 97.31 74 MET A O 1
ATOM 556 N N . VAL A 1 75 ? 4.370 2.642 3.382 1.00 97.94 75 VAL A N 1
ATOM 557 C CA . VAL A 1 75 ? 4.107 1.300 3.927 1.00 97.94 75 VAL A CA 1
ATOM 558 C C . VAL A 1 75 ? 4.880 1.076 5.226 1.00 97.94 75 VAL A C 1
ATOM 560 O O . VAL A 1 75 ? 4.306 0.583 6.198 1.00 97.94 75 VAL A O 1
ATOM 563 N N . ALA A 1 76 ? 6.157 1.465 5.275 1.00 97.50 76 ALA A N 1
ATOM 564 C CA . ALA A 1 76 ? 6.974 1.355 6.483 1.00 97.50 76 ALA A CA 1
ATOM 565 C C . ALA A 1 76 ? 6.425 2.224 7.628 1.00 97.50 76 ALA A C 1
ATOM 567 O O . ALA A 1 76 ? 6.310 1.753 8.765 1.00 97.50 76 ALA A O 1
ATOM 568 N N . LYS A 1 77 ? 6.019 3.463 7.325 1.00 97.38 77 LYS A N 1
ATOM 569 C CA . LYS A 1 77 ? 5.424 4.384 8.303 1.00 97.38 77 LYS A CA 1
ATOM 570 C C . LYS A 1 77 ? 4.098 3.850 8.855 1.00 97.38 77 LYS A C 1
ATOM 572 O O . LYS A 1 77 ? 3.923 3.780 10.074 1.00 97.38 77 LYS A O 1
ATOM 577 N N . ALA A 1 78 ? 3.205 3.379 7.983 1.00 97.62 78 ALA A N 1
ATOM 578 C CA . ALA A 1 78 ? 1.945 2.755 8.384 1.00 97.62 78 ALA A CA 1
ATOM 579 C C . ALA A 1 78 ? 2.180 1.515 9.263 1.00 97.62 78 ALA A C 1
ATOM 581 O O . ALA A 1 78 ? 1.565 1.391 10.327 1.00 97.62 78 ALA A O 1
ATOM 582 N N . ALA A 1 79 ? 3.117 0.643 8.877 1.00 97.88 79 ALA A N 1
ATOM 583 C CA . ALA A 1 79 ? 3.463 -0.549 9.647 1.00 97.88 79 ALA A CA 1
ATOM 584 C C . ALA A 1 79 ? 3.982 -0.199 11.051 1.00 97.88 79 ALA A C 1
ATOM 586 O O . ALA A 1 79 ? 3.528 -0.794 12.022 1.00 97.88 79 ALA A O 1
ATOM 587 N N . SER A 1 80 ? 4.852 0.807 11.187 1.00 97.19 80 SER A N 1
ATOM 588 C CA . SER A 1 80 ? 5.352 1.263 12.495 1.00 97.19 80 SER A CA 1
ATOM 589 C C . SER A 1 80 ? 4.219 1.709 13.435 1.00 97.19 80 SER A C 1
ATOM 591 O O . SER A 1 80 ? 4.150 1.290 14.599 1.00 97.19 80 SER A O 1
ATOM 593 N N . THR A 1 81 ? 3.261 2.489 12.918 1.00 96.06 81 THR A N 1
ATOM 594 C CA . THR A 1 81 ? 2.103 2.929 13.719 1.00 96.06 81 THR A CA 1
ATOM 595 C C . THR A 1 81 ? 1.184 1.773 14.120 1.00 96.06 81 THR A C 1
ATOM 597 O O . THR A 1 81 ? 0.701 1.745 15.253 1.00 96.06 81 THR A O 1
ATOM 600 N N . LEU A 1 82 ? 0.975 0.792 13.236 1.00 95.31 82 LEU A N 1
ATOM 601 C CA . LEU A 1 82 ? 0.163 -0.393 13.522 1.00 95.31 82 LEU A CA 1
ATOM 602 C C . LEU A 1 82 ? 0.839 -1.349 14.502 1.00 95.31 82 LEU A C 1
ATOM 604 O O . LEU A 1 82 ? 0.165 -1.874 15.382 1.00 95.31 82 LEU A O 1
ATOM 608 N N . THR A 1 83 ? 2.153 -1.548 14.405 1.00 96.00 83 THR A N 1
ATOM 609 C CA . THR A 1 83 ? 2.914 -2.341 15.381 1.00 96.00 83 THR A CA 1
ATOM 610 C C . THR A 1 83 ? 2.841 -1.705 16.765 1.00 96.00 83 THR A C 1
ATOM 612 O O . THR A 1 83 ? 2.628 -2.407 17.750 1.00 96.00 83 THR A O 1
ATOM 615 N N . SER A 1 84 ? 2.924 -0.373 16.847 1.00 93.56 84 SER A N 1
ATOM 616 C CA . SER A 1 84 ? 2.736 0.355 18.110 1.00 93.56 84 SER A CA 1
ATOM 617 C C . SER A 1 84 ? 1.321 0.169 18.676 1.00 93.56 84 SER A C 1
ATOM 619 O O . SER A 1 84 ? 1.154 -0.007 19.882 1.00 93.56 84 SER A O 1
ATOM 621 N N . LEU A 1 85 ? 0.297 0.166 17.812 1.00 91.44 85 LEU A N 1
ATOM 622 C CA . LEU A 1 85 ? -1.092 -0.105 18.202 1.00 91.44 85 LEU A CA 1
ATOM 623 C C . LEU A 1 85 ? -1.263 -1.547 18.710 1.00 91.44 85 LEU A C 1
ATOM 625 O O . LEU A 1 85 ? -1.895 -1.768 19.743 1.00 91.44 85 LEU A O 1
ATOM 629 N N . LEU A 1 86 ? -0.649 -2.507 18.013 1.00 93.56 86 LEU A N 1
ATOM 630 C CA . LEU A 1 86 ? -0.653 -3.927 18.356 1.00 93.56 86 LEU A CA 1
ATOM 631 C C . LEU A 1 86 ? 0.032 -4.190 19.704 1.00 93.56 86 LEU A C 1
ATOM 633 O O . LEU A 1 86 ? -0.493 -4.959 20.505 1.00 93.56 86 LEU A O 1
ATOM 637 N N . ALA A 1 87 ? 1.156 -3.522 19.982 1.00 93.88 87 ALA A N 1
ATOM 638 C CA . ALA A 1 87 ? 1.873 -3.636 21.256 1.00 93.88 87 ALA A CA 1
ATOM 639 C C . ALA A 1 87 ? 1.023 -3.171 22.450 1.00 93.88 87 ALA A C 1
ATOM 641 O O . ALA A 1 87 ? 1.138 -3.714 23.543 1.00 93.88 87 ALA A O 1
ATOM 642 N N . ARG A 1 88 ? 0.131 -2.197 22.232 1.00 91.75 88 ARG A N 1
ATOM 643 C CA . ARG A 1 88 ? -0.833 -1.719 23.237 1.00 91.75 88 ARG A CA 1
ATOM 644 C C . ARG A 1 88 ? -2.105 -2.574 23.313 1.00 91.75 88 ARG A C 1
ATOM 646 O O . ARG A 1 88 ? -3.072 -2.141 23.925 1.00 91.75 88 ARG A O 1
ATOM 653 N N . THR A 1 89 ? -2.125 -3.724 22.628 1.00 85.44 89 THR A N 1
ATOM 654 C CA . THR A 1 89 ? -3.246 -4.681 22.515 1.00 85.44 89 THR A CA 1
ATOM 655 C C . THR A 1 89 ? -4.582 -4.081 22.060 1.00 85.44 89 THR A C 1
ATOM 657 O O . THR A 1 89 ? -5.623 -4.738 22.104 1.00 85.44 89 THR A O 1
ATOM 660 N N . HIS A 1 90 ? -4.567 -2.863 21.518 1.00 70.88 90 HIS A N 1
ATOM 661 C CA . HIS A 1 90 ? -5.749 -2.222 20.965 1.00 70.88 90 HIS A CA 1
ATOM 662 C C . HIS A 1 90 ? -6.101 -2.848 19.607 1.00 70.88 90 HIS A C 1
ATOM 664 O O . HIS A 1 90 ? -5.277 -2.881 18.692 1.00 70.88 90 HIS A O 1
ATOM 670 N N . PHE A 1 91 ? -7.343 -3.328 19.467 1.00 78.38 91 PHE A N 1
ATOM 671 C CA . PHE A 1 91 ? -7.912 -3.822 18.202 1.00 78.38 91 PHE A CA 1
ATOM 672 C C . PHE A 1 91 ? -7.019 -4.843 17.472 1.00 78.38 91 PHE A C 1
ATOM 674 O O . PHE A 1 91 ? -6.770 -4.743 16.268 1.00 78.38 91 PHE A O 1
ATOM 681 N N . MET A 1 92 ? -6.538 -5.847 18.214 1.00 85.38 92 MET A N 1
ATOM 682 C CA . MET A 1 92 ? -5.581 -6.853 17.740 1.00 85.38 92 MET A CA 1
ATOM 683 C C . MET A 1 92 ? -5.933 -7.482 16.369 1.00 85.38 92 MET A C 1
ATOM 685 O O . MET A 1 92 ? -5.047 -7.523 15.512 1.00 85.38 92 MET A O 1
ATOM 689 N N . PRO A 1 93 ? -7.188 -7.891 16.073 1.00 93.44 93 PRO A N 1
ATOM 690 C CA . PRO A 1 93 ? -7.513 -8.507 14.782 1.00 93.44 93 PRO A CA 1
ATOM 691 C C . PRO A 1 93 ? -7.321 -7.559 13.590 1.00 93.44 93 PRO A C 1
ATOM 693 O O . PRO A 1 93 ? -6.745 -7.946 12.575 1.00 93.44 93 PRO A O 1
ATOM 696 N N . PHE A 1 94 ? -7.754 -6.300 13.717 1.00 93.56 94 PHE A N 1
ATOM 697 C CA . PHE A 1 94 ? -7.616 -5.299 12.655 1.00 93.56 94 PHE A CA 1
ATOM 698 C C . PHE A 1 94 ? -6.143 -4.988 12.371 1.00 93.56 94 PHE A C 1
ATOM 700 O O . PHE A 1 94 ? -5.728 -4.929 11.210 1.00 93.56 94 PHE A O 1
ATOM 707 N N . SER A 1 95 ? -5.345 -4.827 13.429 1.00 94.56 95 SER A N 1
ATOM 708 C CA . SER A 1 95 ? -3.915 -4.535 13.325 1.00 94.56 95 SER A CA 1
ATOM 709 C C . SER A 1 95 ? -3.155 -5.663 12.628 1.00 94.56 95 SER A C 1
ATOM 711 O O . SER A 1 95 ? -2.364 -5.396 11.726 1.00 94.56 95 SER A O 1
ATOM 713 N N . LEU A 1 96 ? -3.441 -6.924 12.973 1.00 95.94 96 LEU A N 1
ATOM 714 C CA . LEU A 1 96 ? -2.814 -8.092 12.343 1.00 95.94 96 LEU A CA 1
ATOM 715 C C . LEU A 1 96 ? -3.191 -8.227 10.860 1.00 95.94 96 LEU A C 1
ATOM 717 O O . LEU A 1 96 ? -2.317 -8.434 10.015 1.00 95.94 96 LEU A O 1
ATOM 721 N N . VAL A 1 97 ? -4.470 -8.052 10.511 1.00 96.94 97 VAL A N 1
ATOM 722 C CA . VAL A 1 97 ? -4.915 -8.080 9.104 1.00 96.94 97 VAL A CA 1
ATOM 723 C C . VAL A 1 97 ? -4.286 -6.932 8.306 1.00 96.94 97 VAL A C 1
ATOM 725 O O . VAL A 1 97 ? -3.839 -7.125 7.178 1.00 96.94 97 VAL A O 1
ATOM 728 N N . SER A 1 98 ? -4.181 -5.743 8.895 1.00 96.75 98 SER A N 1
ATOM 729 C CA . SER A 1 98 ? -3.552 -4.597 8.232 1.00 96.75 98 SER A CA 1
ATOM 730 C C . SER A 1 98 ? -2.046 -4.807 8.036 1.00 96.75 98 SER A C 1
ATOM 732 O O . SER A 1 98 ? -1.531 -4.541 6.953 1.00 96.75 98 SER A O 1
ATOM 734 N N . LEU A 1 99 ? -1.337 -5.332 9.041 1.00 97.56 99 LEU A N 1
ATOM 735 C CA . LEU A 1 99 ? 0.100 -5.619 8.957 1.00 97.56 99 LEU A CA 1
ATOM 736 C C . LEU A 1 99 ? 0.421 -6.711 7.935 1.00 97.56 99 LEU A C 1
ATOM 738 O O . LEU A 1 99 ? 1.363 -6.559 7.161 1.00 97.56 99 LEU A O 1
ATOM 742 N N . THR A 1 100 ? -0.369 -7.784 7.889 1.00 97.94 100 THR A N 1
ATOM 743 C CA . THR A 1 100 ? -0.197 -8.842 6.878 1.00 97.94 100 THR A CA 1
ATOM 744 C C . THR A 1 100 ? -0.414 -8.307 5.464 1.00 97.94 100 THR A C 1
ATOM 746 O O . THR A 1 100 ? 0.359 -8.617 4.555 1.00 97.94 100 THR A O 1
ATOM 749 N N . LEU A 1 101 ? -1.405 -7.432 5.279 1.00 98.06 101 LEU A N 1
ATOM 750 C CA . LEU A 1 101 ? -1.644 -6.775 3.999 1.00 98.06 101 LEU A CA 1
ATOM 751 C C . LEU A 1 101 ? -0.495 -5.832 3.610 1.00 98.06 101 LEU A C 1
ATOM 753 O O . LEU A 1 101 ? -0.039 -5.871 2.469 1.00 98.06 101 LEU A O 1
ATOM 757 N N . LEU A 1 102 ? 0.015 -5.030 4.551 1.00 98.19 102 LEU A N 1
ATOM 758 C CA . LEU A 1 102 ? 1.166 -4.149 4.325 1.00 98.19 102 LEU A CA 1
ATOM 759 C C . LEU A 1 102 ? 2.443 -4.929 4.005 1.00 98.19 102 LEU A C 1
ATOM 761 O O . LEU A 1 102 ? 3.189 -4.524 3.116 1.00 98.19 102 LEU A O 1
ATOM 765 N N . ALA A 1 103 ? 2.685 -6.057 4.676 1.00 98.25 103 ALA A N 1
ATOM 766 C CA . ALA A 1 103 ? 3.813 -6.933 4.374 1.00 98.25 103 ALA A CA 1
ATOM 767 C C . ALA A 1 103 ? 3.726 -7.472 2.939 1.00 98.25 103 ALA A C 1
ATOM 769 O O . ALA A 1 103 ? 4.706 -7.419 2.194 1.00 98.25 103 ALA A O 1
ATOM 770 N N . ARG A 1 104 ? 2.535 -7.910 2.514 1.00 97.81 104 ARG A N 1
ATOM 771 C CA . ARG A 1 104 ? 2.309 -8.364 1.137 1.00 97.81 104 ARG A CA 1
ATOM 772 C C . ARG A 1 104 ? 2.506 -7.238 0.119 1.00 97.81 104 ARG A C 1
ATOM 774 O O . ARG A 1 104 ? 3.183 -7.449 -0.881 1.00 97.81 104 ARG A O 1
ATOM 781 N N . ILE A 1 105 ? 1.974 -6.043 0.387 1.00 97.31 105 ILE A N 1
ATOM 782 C CA . ILE A 1 105 ? 2.187 -4.856 -0.459 1.00 97.31 105 ILE A CA 1
ATOM 783 C C . ILE A 1 105 ? 3.683 -4.539 -0.566 1.00 97.31 105 ILE A C 1
ATOM 785 O O . ILE A 1 105 ? 4.167 -4.298 -1.666 1.00 97.31 105 ILE A O 1
ATOM 789 N N . ARG A 1 106 ? 4.431 -4.588 0.544 1.00 96.38 106 ARG A N 1
ATOM 790 C CA . ARG A 1 106 ? 5.879 -4.331 0.559 1.00 96.38 106 ARG A CA 1
ATOM 791 C C . ARG A 1 106 ? 6.643 -5.286 -0.357 1.00 96.38 106 ARG A C 1
ATOM 793 O O . ARG A 1 106 ? 7.505 -4.832 -1.101 1.00 96.38 106 ARG A O 1
ATOM 800 N N . ILE A 1 107 ? 6.324 -6.580 -0.309 1.00 96.56 107 ILE A N 1
ATOM 801 C CA . ILE A 1 107 ? 6.960 -7.595 -1.162 1.00 96.56 107 ILE A CA 1
ATOM 802 C C . ILE A 1 107 ? 6.661 -7.318 -2.640 1.00 96.56 107 ILE A C 1
ATOM 804 O O . ILE A 1 107 ? 7.574 -7.351 -3.457 1.00 96.56 107 ILE A O 1
ATOM 808 N N . LEU A 1 108 ? 5.409 -6.995 -2.977 1.00 94.81 108 LEU A N 1
ATOM 809 C CA . LEU A 1 108 ? 5.007 -6.697 -4.357 1.00 94.81 108 LEU A CA 1
ATOM 810 C C . LEU A 1 108 ? 5.669 -5.418 -4.893 1.00 94.81 108 LEU A C 1
ATOM 812 O O . LEU A 1 108 ? 6.178 -5.419 -6.006 1.00 94.81 108 LEU A O 1
ATOM 816 N N . VAL A 1 109 ? 5.735 -4.358 -4.083 1.00 92.88 109 VAL A N 1
ATOM 817 C CA . VAL A 1 109 ? 6.430 -3.105 -4.432 1.00 92.88 109 VAL A CA 1
ATOM 818 C C . VAL A 1 109 ? 7.925 -3.346 -4.653 1.00 92.88 109 VAL A C 1
ATOM 820 O O . VAL A 1 109 ? 8.488 -2.848 -5.622 1.00 92.88 109 VAL A O 1
ATOM 823 N N . ALA A 1 110 ? 8.573 -4.133 -3.788 1.00 92.56 110 ALA A N 1
ATOM 824 C CA . ALA A 1 110 ? 9.985 -4.479 -3.946 1.00 92.56 110 ALA A CA 1
ATOM 825 C C . ALA A 1 110 ? 10.234 -5.338 -5.197 1.00 92.56 110 ALA A C 1
ATOM 827 O O . ALA A 1 110 ? 11.228 -5.140 -5.893 1.00 92.56 110 ALA A O 1
ATOM 828 N N . HIS A 1 111 ? 9.323 -6.266 -5.495 1.00 91.75 111 HIS A N 1
ATOM 829 C CA . HIS A 1 111 ? 9.379 -7.079 -6.704 1.00 91.75 111 HIS A CA 1
ATOM 830 C C . HIS A 1 111 ? 9.250 -6.218 -7.968 1.00 91.75 111 HIS A C 1
ATOM 832 O O . HIS A 1 111 ? 10.075 -6.346 -8.871 1.00 91.75 111 HIS A O 1
ATOM 838 N N . ASP A 1 112 ? 8.270 -5.311 -8.018 1.00 88.44 112 ASP A N 1
ATOM 839 C CA . ASP A 1 112 ? 8.082 -4.395 -9.150 1.00 88.44 112 ASP A CA 1
ATOM 840 C C . ASP A 1 112 ? 9.277 -3.451 -9.323 1.00 88.44 112 ASP A C 1
ATOM 842 O O . ASP A 1 112 ? 9.702 -3.202 -10.450 1.00 88.44 112 ASP A O 1
ATOM 846 N N . LEU A 1 113 ? 9.877 -2.980 -8.225 1.00 87.69 113 LEU A N 1
ATOM 847 C CA . LEU A 1 113 ? 11.089 -2.163 -8.273 1.00 87.69 113 LEU A CA 1
ATOM 848 C C . LEU A 1 113 ? 12.267 -2.947 -8.868 1.00 87.69 113 LEU A C 1
ATOM 850 O O . LEU A 1 113 ? 12.924 -2.467 -9.789 1.00 87.69 113 LEU A O 1
ATOM 854 N N . ALA A 1 114 ? 12.507 -4.172 -8.392 1.00 86.50 114 ALA A N 1
ATOM 855 C CA . ALA A 1 114 ? 13.584 -5.026 -8.896 1.00 86.50 114 ALA A CA 1
ATOM 856 C C . ALA A 1 114 ? 13.383 -5.419 -10.367 1.00 86.50 114 ALA A C 1
ATOM 858 O O . ALA A 1 114 ? 14.339 -5.529 -11.132 1.00 86.50 114 ALA A O 1
ATOM 859 N N . GLU A 1 115 ? 12.139 -5.649 -10.776 1.00 85.12 115 GLU A N 1
ATOM 860 C CA . GLU A 1 115 ? 11.780 -5.906 -12.167 1.00 85.12 115 GLU A CA 1
ATOM 861 C C . GLU A 1 115 ? 11.988 -4.662 -13.048 1.00 85.12 115 GLU A C 1
ATOM 863 O O . GLU A 1 115 ? 12.545 -4.777 -14.137 1.00 85.12 115 GLU A O 1
ATOM 868 N N . SER A 1 116 ? 11.630 -3.472 -12.560 1.00 81.19 116 SER A N 1
ATOM 869 C CA . SER A 1 116 ? 11.852 -2.205 -13.274 1.00 81.19 116 SER A CA 1
ATOM 870 C C . SER A 1 116 ? 13.344 -1.932 -13.478 1.00 81.19 116 SER A C 1
ATOM 872 O O . SER A 1 116 ? 13.771 -1.633 -14.590 1.00 81.19 116 SER A O 1
ATOM 874 N N . VAL A 1 117 ? 14.161 -2.135 -12.438 1.00 83.06 117 VAL A N 1
ATOM 875 C CA . VAL A 1 117 ? 15.627 -2.017 -12.526 1.00 83.06 117 VAL A CA 1
ATOM 876 C C . VAL A 1 117 ? 16.210 -3.049 -13.494 1.00 83.06 117 VAL A C 1
ATOM 878 O O . VAL A 1 117 ? 17.084 -2.716 -14.290 1.00 83.06 117 VAL A O 1
ATOM 881 N N . ARG A 1 118 ? 15.714 -4.295 -13.481 1.00 82.50 118 ARG A N 1
ATOM 882 C CA . ARG A 1 118 ? 16.149 -5.322 -14.443 1.00 82.50 118 ARG A CA 1
ATOM 883 C C . ARG A 1 118 ? 15.827 -4.936 -15.885 1.00 82.50 118 ARG A C 1
ATOM 885 O O . ARG A 1 118 ? 16.695 -5.096 -16.733 1.00 82.50 118 ARG A O 1
ATOM 892 N N . ARG A 1 119 ? 14.631 -4.408 -16.164 1.00 77.69 119 ARG A N 1
ATOM 893 C CA . ARG A 1 119 ? 14.250 -3.937 -17.510 1.00 77.69 119 ARG A CA 1
ATOM 894 C C . ARG A 1 119 ? 15.079 -2.745 -17.965 1.00 77.69 119 ARG A C 1
ATOM 896 O O . ARG A 1 119 ? 15.507 -2.720 -19.113 1.00 77.69 119 ARG A O 1
ATOM 903 N N . TYR A 1 120 ? 15.341 -1.805 -17.060 1.00 75.31 120 TYR A N 1
ATOM 904 C CA . TYR A 1 120 ? 16.238 -0.683 -17.319 1.00 75.31 120 TYR A CA 1
ATOM 905 C C . TYR A 1 120 ? 17.645 -1.176 -17.695 1.00 75.31 120 TYR A C 1
ATOM 907 O O . TYR A 1 120 ? 18.184 -0.796 -18.731 1.00 75.31 120 TYR A O 1
ATOM 915 N N . ASN A 1 121 ? 18.203 -2.102 -16.909 1.00 78.69 121 ASN A N 1
ATOM 916 C CA . ASN A 1 121 ? 19.538 -2.658 -17.142 1.00 78.69 121 ASN A CA 1
ATOM 917 C C . ASN A 1 121 ? 19.625 -3.556 -18.386 1.00 78.69 121 ASN A C 1
ATOM 919 O O . ASN A 1 121 ? 20.694 -3.661 -18.979 1.00 78.69 121 ASN A O 1
ATOM 923 N N . ALA A 1 122 ? 18.528 -4.205 -18.785 1.00 78.62 122 ALA A N 1
ATOM 924 C CA . ALA A 1 122 ? 18.472 -5.078 -19.959 1.00 78.62 122 ALA A CA 1
ATOM 925 C C . ALA A 1 122 ? 18.476 -4.318 -21.302 1.00 78.62 122 ALA A C 1
ATOM 927 O O . ALA A 1 122 ? 18.414 -4.955 -22.350 1.00 78.62 122 ALA A O 1
ATOM 928 N N . GLY A 1 123 ? 18.580 -2.983 -21.285 1.00 62.59 123 GLY A N 1
ATOM 929 C CA . GLY A 1 123 ? 18.812 -2.182 -22.487 1.00 62.59 123 GLY A CA 1
ATOM 930 C C . GLY A 1 123 ? 17.543 -1.712 -23.194 1.00 62.59 123 GLY A C 1
ATOM 931 O O . GLY A 1 123 ? 17.494 -1.727 -24.418 1.00 62.59 123 GLY A O 1
ATOM 932 N N . GLY A 1 124 ? 16.514 -1.290 -22.449 1.00 52.78 124 GLY A N 1
ATOM 933 C CA . GLY A 1 124 ? 15.335 -0.661 -23.052 1.00 52.78 124 GLY A CA 1
ATOM 934 C C . GLY A 1 124 ? 15.723 0.519 -23.956 1.00 52.78 124 GLY A C 1
ATOM 935 O O . GLY A 1 124 ? 16.301 1.491 -23.476 1.00 52.78 124 GLY A O 1
ATOM 936 N N . GLU A 1 125 ? 15.367 0.429 -25.242 1.00 50.19 125 GLU A N 1
ATOM 937 C CA . GLU A 1 125 ? 15.705 1.316 -26.379 1.00 50.19 125 GLU A CA 1
ATOM 938 C C . GLU A 1 125 ? 15.447 2.833 -26.202 1.00 50.19 125 GLU A C 1
ATOM 940 O O . GLU A 1 125 ? 15.693 3.604 -27.123 1.00 50.19 125 GLU A O 1
ATOM 945 N N . VAL A 1 126 ? 14.947 3.308 -25.058 1.00 50.84 126 VAL A N 1
ATOM 946 C CA . VAL A 1 126 ? 14.376 4.665 -24.924 1.00 50.84 126 VAL A CA 1
ATOM 947 C C . VAL A 1 126 ? 15.208 5.613 -24.058 1.00 50.84 126 VAL A C 1
ATOM 949 O O . VAL A 1 126 ? 15.014 6.825 -24.112 1.00 50.84 126 VAL A O 1
ATOM 952 N N . ALA A 1 127 ? 16.189 5.119 -23.311 1.00 49.25 127 ALA A N 1
ATOM 953 C CA . ALA A 1 127 ? 17.207 5.995 -22.751 1.00 49.25 127 ALA A CA 1
ATOM 954 C C . ALA A 1 127 ? 18.481 5.719 -23.527 1.00 49.25 127 ALA A C 1
ATOM 956 O O . ALA A 1 127 ? 19.077 4.659 -23.353 1.00 49.25 127 ALA A O 1
ATOM 957 N N . SER A 1 128 ? 18.881 6.666 -24.383 1.00 47.41 128 SER A N 1
ATOM 958 C CA . SER A 1 128 ? 20.274 6.796 -24.804 1.00 47.41 128 SER A CA 1
ATOM 959 C C . SER A 1 128 ? 21.094 6.577 -23.546 1.00 47.41 128 SER A C 1
ATOM 961 O O . SER A 1 128 ? 21.003 7.390 -22.621 1.00 47.41 128 SER A O 1
ATOM 963 N N . ARG A 1 129 ? 21.722 5.397 -23.450 1.00 46.19 129 ARG A N 1
ATOM 964 C CA . ARG A 1 129 ? 22.446 4.965 -22.263 1.00 46.19 129 ARG A CA 1
ATOM 965 C C . ARG A 1 129 ? 23.325 6.152 -21.931 1.00 46.19 129 ARG A C 1
ATOM 967 O O . ARG A 1 129 ? 24.077 6.577 -22.808 1.00 46.19 129 ARG A O 1
ATOM 974 N N . PRO A 1 130 ? 23.173 6.779 -20.763 1.00 48.50 130 PRO A N 1
ATOM 975 C CA . PRO A 1 130 ? 24.143 7.776 -20.435 1.00 48.50 130 PRO A CA 1
ATOM 976 C C . PRO A 1 130 ? 25.489 7.058 -20.455 1.00 48.50 130 PRO A C 1
ATOM 978 O O . PRO A 1 130 ? 25.667 6.084 -19.717 1.00 48.50 130 PRO A O 1
ATOM 981 N N . ASP A 1 131 ? 26.412 7.503 -21.308 1.00 49.25 131 ASP A N 1
ATOM 982 C CA . ASP A 1 131 ? 27.758 6.922 -21.434 1.00 49.25 131 ASP A CA 1
ATOM 983 C C . ASP A 1 131 ? 28.494 6.868 -20.074 1.00 49.25 131 ASP A C 1
ATOM 985 O O . ASP A 1 131 ? 29.537 6.236 -19.929 1.00 49.25 131 ASP A O 1
ATOM 989 N N . PHE A 1 132 ? 27.923 7.497 -19.039 1.00 51.75 132 PHE A N 1
ATOM 990 C CA . PHE A 1 132 ? 28.399 7.558 -17.671 1.00 51.75 132 PHE A CA 1
ATOM 991 C C . PHE A 1 132 ? 28.192 6.305 -16.804 1.00 51.75 132 PHE A C 1
ATOM 993 O O . PHE A 1 132 ? 28.751 6.282 -15.709 1.00 51.75 132 PHE A O 1
ATOM 1000 N N . LEU A 1 133 ? 27.444 5.274 -17.228 1.00 49.88 133 LEU A N 1
ATOM 1001 C CA . LEU A 1 133 ? 27.288 4.021 -16.458 1.00 49.88 133 LEU A CA 1
ATOM 1002 C C . LEU A 1 133 ? 27.352 2.775 -17.362 1.00 49.88 133 LEU A C 1
ATOM 1004 O O . LEU A 1 133 ? 26.339 2.136 -17.675 1.00 49.88 133 LEU A 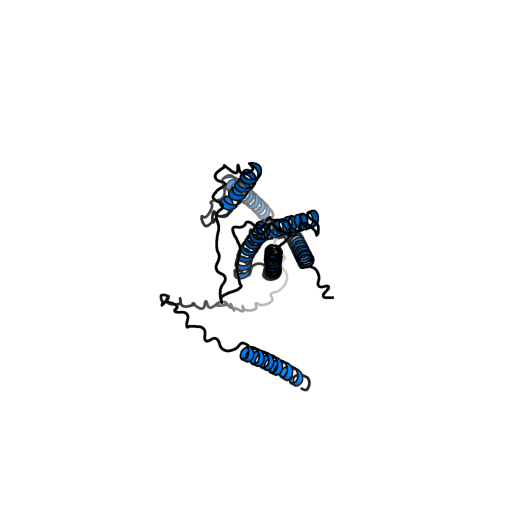O 1
ATOM 1008 N N . SER A 1 134 ? 28.571 2.383 -17.744 1.00 49.75 134 SER A N 1
ATOM 1009 C CA . SER A 1 134 ? 28.843 0.990 -18.110 1.00 49.75 134 SER A CA 1
ATOM 1010 C C . SER A 1 134 ? 29.365 0.229 -16.900 1.00 49.75 134 SER A C 1
ATOM 1012 O O . SER A 1 134 ? 30.355 0.618 -16.285 1.00 49.75 134 SER A O 1
ATOM 1014 N N . LEU A 1 135 ? 28.667 -0.846 -16.537 1.00 54.12 135 LEU A N 1
ATOM 1015 C CA . LEU A 1 135 ? 29.187 -1.855 -15.628 1.00 54.12 135 LEU A CA 1
ATOM 1016 C C . LEU A 1 135 ? 29.753 -2.961 -16.513 1.00 54.12 135 LEU A C 1
ATOM 1018 O O . LEU A 1 135 ? 28.989 -3.768 -17.039 1.00 54.12 135 LEU A O 1
ATOM 1022 N N . ASP A 1 136 ? 31.068 -2.965 -16.706 1.00 56.00 136 ASP A N 1
ATOM 1023 C CA . ASP A 1 136 ? 31.742 -4.067 -17.385 1.00 56.00 136 ASP A CA 1
ATOM 1024 C C . ASP A 1 136 ? 31.914 -5.209 -16.378 1.00 56.00 136 ASP A C 1
ATOM 1026 O O . ASP A 1 136 ? 32.608 -5.077 -15.365 1.00 56.00 136 ASP A O 1
ATOM 1030 N N . TRP A 1 137 ? 31.233 -6.324 -16.638 1.00 59.72 137 TRP A N 1
ATOM 1031 C CA . TRP A 1 137 ? 31.273 -7.529 -15.802 1.00 59.72 137 TRP A CA 1
ATOM 1032 C C . TRP A 1 137 ? 32.293 -8.568 -16.297 1.00 59.72 137 TRP A C 1
ATOM 1034 O O . TRP A 1 137 ? 32.488 -9.589 -15.643 1.00 59.72 137 TRP A O 1
ATOM 1044 N N . ASP A 1 138 ? 32.989 -8.303 -17.404 1.00 55.25 138 ASP A N 1
ATOM 1045 C CA . ASP A 1 138 ? 33.725 -9.317 -18.173 1.00 55.25 138 ASP A CA 1
ATOM 1046 C C . ASP A 1 138 ? 35.097 -9.733 -17.598 1.00 55.25 138 ASP A C 1
ATOM 1048 O O . ASP A 1 138 ? 35.859 -10.423 -18.272 1.00 55.25 138 ASP A O 1
ATOM 1052 N N . GLY A 1 139 ? 35.452 -9.368 -16.356 1.00 55.94 139 GLY A N 1
ATOM 1053 C CA . GLY A 1 139 ? 36.829 -9.593 -15.879 1.00 55.94 139 GLY A CA 1
ATOM 1054 C C . GLY A 1 139 ? 37.102 -9.749 -14.383 1.00 55.94 139 GLY A C 1
ATOM 1055 O O . GLY A 1 139 ? 38.273 -9.825 -14.016 1.00 55.94 139 GLY A O 1
ATOM 1056 N N . GLY A 1 140 ? 36.107 -9.810 -13.490 1.00 60.12 140 GLY A N 1
ATOM 1057 C CA . GLY A 1 140 ? 36.409 -9.939 -12.055 1.00 60.12 140 GLY A CA 1
ATOM 1058 C C . GLY A 1 140 ? 35.234 -10.329 -11.152 1.00 60.12 140 GLY A C 1
ATOM 1059 O O . GLY A 1 140 ? 34.084 -10.277 -11.577 1.00 60.12 140 GLY A O 1
ATOM 1060 N N . PRO A 1 141 ? 35.504 -10.701 -9.881 1.00 65.62 141 PRO A N 1
ATOM 1061 C CA . PRO A 1 141 ? 34.481 -11.128 -8.916 1.00 65.62 141 PRO A CA 1
ATOM 1062 C C . PRO A 1 141 ? 33.564 -9.991 -8.429 1.00 65.62 141 PRO A C 1
ATOM 1064 O O . PRO A 1 141 ? 32.601 -10.248 -7.708 1.00 65.62 141 PRO A O 1
ATOM 1067 N N . SER A 1 142 ? 33.846 -8.740 -8.801 1.00 44.00 142 SER A N 1
ATOM 1068 C CA . SER A 1 142 ? 33.026 -7.577 -8.461 1.00 44.00 142 SER A CA 1
ATOM 1069 C C . SER A 1 142 ? 33.074 -6.522 -9.573 1.00 44.00 142 SER A C 1
ATOM 1071 O O . SER A 1 142 ? 34.152 -6.282 -10.124 1.00 44.00 142 SER A O 1
ATOM 1073 N N . PRO A 1 143 ? 31.939 -5.873 -9.894 1.00 53.03 143 PRO A N 1
ATOM 1074 C CA . PRO A 1 143 ? 31.860 -4.886 -10.964 1.00 53.03 143 PRO A CA 1
ATOM 1075 C C . PRO A 1 143 ? 32.632 -3.622 -10.578 1.00 53.03 143 PRO A C 1
ATOM 1077 O O . PRO A 1 143 ? 32.474 -3.094 -9.475 1.00 53.03 143 PRO A O 1
ATOM 1080 N N . THR A 1 144 ? 33.453 -3.116 -11.496 1.00 47.47 144 THR A N 1
ATOM 1081 C CA . THR A 1 144 ? 34.093 -1.806 -11.335 1.00 47.47 144 THR A CA 1
ATOM 1082 C C . THR A 1 144 ? 33.182 -0.752 -11.948 1.00 47.47 144 THR A C 1
ATOM 1084 O O . THR A 1 144 ? 32.945 -0.758 -13.153 1.00 47.47 144 THR A O 1
ATOM 1087 N N . VAL A 1 145 ? 32.657 0.152 -11.121 1.00 48.56 145 VAL A N 1
ATOM 1088 C CA . VAL A 1 145 ? 31.831 1.270 -11.589 1.00 48.56 145 VAL A CA 1
ATOM 1089 C C . VAL A 1 145 ? 32.754 2.370 -12.115 1.00 48.56 145 VAL A C 1
ATOM 1091 O O . VAL A 1 145 ? 33.483 2.983 -11.335 1.00 48.56 145 VAL A O 1
ATOM 1094 N N . ARG A 1 146 ? 32.742 2.631 -13.427 1.00 44.69 146 ARG A N 1
ATOM 1095 C CA . ARG A 1 146 ? 33.394 3.812 -14.014 1.00 44.69 146 ARG A CA 1
ATOM 1096 C C . ARG A 1 146 ? 32.339 4.875 -14.296 1.00 44.69 146 ARG A C 1
ATOM 1098 O O . ARG A 1 146 ? 31.514 4.698 -15.183 1.00 44.69 146 ARG A O 1
ATOM 1105 N N . CYS A 1 147 ? 32.379 5.970 -13.539 1.00 41.34 147 CYS A N 1
ATOM 1106 C CA . CYS A 1 147 ? 31.543 7.141 -13.788 1.00 41.34 147 CYS A CA 1
ATOM 1107 C C . CYS A 1 147 ? 32.282 8.100 -14.729 1.00 41.34 147 CYS A C 1
ATOM 1109 O O . CYS A 1 147 ? 33.289 8.685 -14.332 1.00 41.34 147 CYS A O 1
ATOM 1111 N N . HIS A 1 148 ? 31.783 8.285 -15.951 1.00 43.44 148 HIS A N 1
ATOM 1112 C CA . HIS A 1 148 ? 32.264 9.333 -16.857 1.00 43.44 148 HIS A CA 1
ATOM 1113 C C . HIS A 1 148 ? 31.350 10.555 -16.757 1.00 43.44 148 HIS A C 1
ATOM 1115 O O . HIS A 1 148 ? 30.262 10.555 -17.313 1.00 43.44 148 HIS A O 1
ATOM 1121 N N . TYR A 1 149 ? 31.761 11.611 -16.057 1.00 42.44 149 TYR A N 1
ATOM 1122 C CA . TYR A 1 149 ? 31.027 12.876 -16.123 1.00 42.44 149 TYR A CA 1
ATOM 1123 C C . TYR A 1 149 ? 31.305 13.532 -17.479 1.00 42.44 149 TYR A C 1
ATOM 1125 O O . TYR A 1 149 ? 32.456 13.813 -17.807 1.00 42.44 149 TYR A O 1
ATOM 1133 N N . SER A 1 150 ? 30.266 13.753 -18.286 1.00 43.84 150 SER A N 1
ATOM 1134 C CA . SER A 1 150 ? 30.390 14.554 -19.502 1.00 43.84 150 SER A CA 1
ATOM 1135 C C . SER A 1 150 ? 30.647 16.008 -19.104 1.00 43.84 150 SER A C 1
ATOM 1137 O O . SER A 1 150 ? 29.754 16.674 -18.581 1.00 43.84 150 SER A O 1
ATOM 1139 N N . ASP A 1 151 ? 31.850 16.507 -19.375 1.00 46.09 151 ASP A N 1
ATOM 1140 C CA . ASP A 1 151 ? 32.288 17.876 -19.053 1.00 46.09 151 ASP A CA 1
ATOM 1141 C C . ASP A 1 151 ? 31.570 18.969 -19.885 1.00 46.09 151 ASP A C 1
ATOM 1143 O O . ASP A 1 151 ? 31.778 20.168 -19.717 1.00 46.09 151 ASP A O 1
ATOM 1147 N N . ALA A 1 152 ? 30.675 18.575 -20.792 1.00 43.19 152 ALA A N 1
ATOM 1148 C CA . ALA A 1 152 ? 29.954 19.463 -21.696 1.00 43.19 152 ALA A CA 1
ATOM 1149 C C . ALA A 1 152 ? 28.503 19.677 -21.232 1.00 43.19 152 ALA A C 1
ATOM 1151 O O . ALA A 1 152 ? 27.563 19.206 -21.866 1.00 43.19 152 ALA A O 1
ATOM 1152 N N . GLY A 1 153 ? 28.294 20.360 -20.103 1.00 42.84 153 GLY A N 1
ATOM 1153 C CA . GLY A 1 153 ? 26.924 20.542 -19.607 1.00 42.84 153 GLY A CA 1
ATOM 1154 C C . GLY A 1 153 ? 26.704 21.478 -18.427 1.00 42.84 153 GLY A C 1
ATOM 1155 O O . GLY A 1 153 ? 25.635 21.438 -17.828 1.00 42.84 153 GLY A O 1
ATOM 1156 N N . ALA A 1 154 ? 27.654 22.351 -18.090 1.00 41.41 154 ALA A N 1
ATOM 1157 C CA . ALA A 1 154 ? 27.448 23.427 -17.118 1.00 41.41 154 ALA A CA 1
ATOM 1158 C C . ALA A 1 154 ? 26.598 24.576 -17.708 1.00 41.41 154 ALA A C 1
ATOM 1160 O O . ALA A 1 154 ? 27.031 25.726 -17.776 1.00 41.41 154 ALA A O 1
ATOM 1161 N N . ARG A 1 155 ? 25.377 24.277 -18.165 1.00 45.25 155 ARG A N 1
ATOM 1162 C CA . ARG A 1 155 ? 24.356 25.284 -18.485 1.00 45.25 155 ARG A CA 1
ATOM 1163 C C . ARG A 1 155 ? 23.032 24.882 -17.846 1.00 45.25 155 ARG A C 1
ATOM 1165 O O . ARG A 1 155 ? 22.308 24.051 -18.370 1.00 45.25 155 ARG A O 1
ATOM 1172 N N . GLN A 1 156 ? 22.791 25.479 -16.678 1.00 49.47 156 GLN A N 1
ATOM 1173 C CA . GLN A 1 156 ? 21.497 25.755 -16.044 1.00 49.47 156 GLN A CA 1
ATOM 1174 C C . GLN A 1 156 ? 20.299 24.970 -16.609 1.00 49.47 156 GLN A C 1
ATOM 1176 O O . GLN A 1 156 ? 19.538 25.479 -17.428 1.00 49.47 156 GLN A O 1
ATOM 1181 N N . ALA A 1 157 ? 20.084 23.756 -16.100 1.00 42.94 157 ALA A N 1
ATOM 1182 C CA . ALA A 1 157 ? 18.767 23.137 -16.145 1.00 42.94 157 ALA A CA 1
ATOM 1183 C C . ALA A 1 157 ? 17.867 23.891 -15.156 1.00 42.94 157 ALA A C 1
ATOM 1185 O O . ALA A 1 157 ? 17.926 23.690 -13.942 1.00 42.94 157 ALA A O 1
ATOM 1186 N N . THR A 1 158 ? 17.076 24.821 -15.681 1.00 50.69 158 THR A N 1
ATOM 1187 C CA . THR A 1 158 ? 15.959 25.430 -14.967 1.00 50.69 158 THR A CA 1
ATOM 1188 C C . THR A 1 158 ? 14.969 24.314 -14.654 1.00 50.69 158 THR A C 1
ATOM 1190 O O . THR A 1 158 ? 14.335 23.746 -15.539 1.00 50.69 158 THR A O 1
ATOM 1193 N N . ARG A 1 159 ? 14.898 23.950 -13.376 1.00 45.84 159 ARG A N 1
ATOM 1194 C CA . ARG A 1 159 ? 13.918 23.013 -12.833 1.00 45.84 159 ARG A CA 1
ATOM 1195 C C . ARG A 1 159 ? 12.508 23.541 -13.168 1.00 45.84 159 ARG A C 1
ATOM 1197 O O . ARG A 1 159 ? 12.273 24.730 -12.940 1.00 45.84 159 ARG A O 1
ATOM 1204 N N . PRO A 1 160 ? 11.585 22.737 -13.728 1.00 45.84 160 PRO A N 1
ATOM 1205 C CA . PRO A 1 160 ? 10.238 23.213 -14.024 1.00 45.84 160 PRO A CA 1
ATOM 1206 C C . PRO A 1 160 ? 9.558 23.625 -12.714 1.00 45.84 160 PRO A C 1
ATOM 1208 O O . PRO A 1 160 ? 9.478 22.834 -11.775 1.00 45.84 160 PRO A O 1
ATOM 1211 N N . ALA A 1 161 ? 9.095 24.876 -12.643 1.00 46.34 161 ALA A N 1
ATOM 1212 C CA . ALA A 1 161 ? 8.553 25.488 -11.426 1.00 46.34 161 ALA A CA 1
ATOM 1213 C C . ALA A 1 161 ? 7.407 24.674 -10.784 1.00 46.34 161 ALA A C 1
ATOM 1215 O O . ALA A 1 161 ? 7.249 24.690 -9.568 1.00 46.34 161 ALA A O 1
ATOM 1216 N N . SER A 1 162 ? 6.676 23.881 -11.574 1.00 47.44 162 SER A N 1
ATOM 1217 C CA . SER A 1 162 ? 5.582 23.029 -11.097 1.00 47.44 162 SER A CA 1
ATOM 1218 C C . SER A 1 162 ? 6.022 21.859 -10.206 1.00 47.44 162 SER A C 1
ATOM 1220 O O . SER A 1 162 ? 5.244 21.414 -9.372 1.00 47.44 162 SER A O 1
ATOM 1222 N N . GLU A 1 163 ? 7.249 21.344 -10.352 1.00 48.16 163 GLU A N 1
ATOM 1223 C CA . GLU A 1 163 ? 7.747 20.246 -9.498 1.00 48.16 163 GLU A CA 1
ATOM 1224 C C . GLU A 1 163 ? 8.331 20.742 -8.169 1.00 48.16 163 GLU A C 1
ATOM 1226 O O . GLU A 1 163 ? 8.524 19.949 -7.249 1.00 48.16 163 GLU A O 1
ATOM 1231 N N . VAL A 1 164 ? 8.631 22.040 -8.064 1.00 52.94 164 VAL A N 1
ATOM 1232 C CA . VAL A 1 164 ? 9.116 22.657 -6.823 1.00 52.94 164 VAL A CA 1
ATOM 1233 C C . VAL A 1 164 ? 7.938 22.987 -5.907 1.00 52.94 164 VAL A C 1
ATOM 1235 O O . VAL A 1 164 ? 7.997 22.651 -4.728 1.00 52.94 164 VAL A O 1
ATOM 1238 N N . GLU A 1 165 ? 6.838 23.523 -6.452 1.00 52.69 165 GLU A N 1
ATOM 1239 C CA . GLU A 1 165 ? 5.639 23.830 -5.657 1.00 52.69 165 GLU A CA 1
ATOM 1240 C C . GLU A 1 165 ? 4.961 22.567 -5.091 1.00 52.69 165 GLU A C 1
ATOM 1242 O O . GLU A 1 165 ? 4.618 22.545 -3.911 1.00 52.69 165 GLU A O 1
ATOM 1247 N N . GLU A 1 166 ? 4.850 21.467 -5.853 1.00 52.38 166 GLU A N 1
ATOM 1248 C CA . GLU A 1 166 ? 4.288 20.213 -5.311 1.00 52.38 166 GLU A CA 1
ATOM 1249 C C . GLU A 1 166 ? 5.193 19.548 -4.250 1.00 52.38 166 GLU A C 1
ATOM 1251 O O . GLU A 1 166 ? 4.700 18.823 -3.377 1.00 52.38 166 GLU A O 1
ATOM 1256 N N . GLU A 1 167 ? 6.515 19.760 -4.298 1.00 46.25 167 GLU A N 1
ATOM 1257 C CA . GLU A 1 167 ? 7.444 19.235 -3.286 1.00 46.25 167 GLU A CA 1
ATOM 1258 C C . GLU A 1 167 ? 7.440 20.088 -2.003 1.00 46.25 167 GLU A C 1
ATOM 1260 O O . GLU A 1 167 ? 7.544 19.531 -0.903 1.00 46.25 167 GLU A O 1
ATOM 1265 N N . GLU A 1 168 ? 7.258 21.408 -2.119 1.00 54.34 168 GLU A N 1
ATOM 1266 C CA . GLU A 1 168 ? 7.106 22.322 -0.977 1.00 54.34 168 GLU A CA 1
ATOM 1267 C C . GLU A 1 168 ? 5.757 22.142 -0.259 1.00 54.34 168 GLU A C 1
ATOM 1269 O O . GLU A 1 168 ? 5.743 22.014 0.971 1.00 54.34 168 GLU A O 1
ATOM 1274 N N . ASP A 1 169 ? 4.648 21.984 -0.993 1.00 50.03 169 ASP A N 1
ATOM 1275 C CA . ASP A 1 169 ? 3.315 21.748 -0.407 1.00 50.03 169 ASP A CA 1
ATOM 1276 C C . ASP A 1 169 ? 3.239 20.430 0.390 1.00 50.03 169 ASP A C 1
ATOM 1278 O O . ASP A 1 169 ? 2.550 20.322 1.410 1.00 50.03 169 ASP A O 1
ATOM 1282 N N . LEU A 1 170 ? 3.983 19.401 -0.031 1.00 47.47 170 LEU A N 1
ATOM 1283 C CA . LEU A 1 170 ? 4.011 18.107 0.659 1.00 47.47 170 LEU A CA 1
ATOM 1284 C C . LEU A 1 170 ? 5.035 18.042 1.802 1.00 47.47 170 LEU A C 1
ATOM 1286 O O . LEU A 1 170 ? 4.838 17.252 2.735 1.00 47.47 170 LEU A O 1
ATOM 1290 N N . ARG A 1 171 ? 6.101 18.857 1.769 1.00 54.28 171 ARG A N 1
ATOM 1291 C CA . ARG A 1 171 ? 7.031 19.025 2.903 1.00 54.28 171 ARG A CA 1
ATOM 1292 C C . ARG A 1 171 ? 6.364 19.749 4.070 1.00 54.28 171 ARG A C 1
ATOM 1294 O O . ARG A 1 171 ? 6.501 19.281 5.200 1.00 54.28 171 ARG A O 1
ATOM 1301 N N . GLY A 1 172 ? 5.542 20.768 3.799 1.00 50.91 172 GLY A N 1
ATOM 1302 C CA . GLY A 1 172 ? 4.737 21.437 4.831 1.00 50.91 172 GLY A CA 1
ATOM 1303 C C . GLY A 1 172 ? 3.847 20.468 5.625 1.00 50.91 172 GLY A C 1
ATOM 1304 O O . GLY A 1 172 ? 3.760 20.548 6.849 1.00 50.91 172 GLY A O 1
ATOM 1305 N N . ALA A 1 173 ? 3.278 19.458 4.957 1.00 51.84 173 ALA A N 1
ATOM 1306 C CA . ALA A 1 173 ? 2.455 18.430 5.601 1.00 51.84 173 ALA A CA 1
ATOM 1307 C C . ALA A 1 173 ? 3.251 17.373 6.403 1.00 51.84 173 ALA A C 1
ATOM 1309 O O . ALA A 1 173 ? 2.667 16.650 7.219 1.00 51.84 173 ALA A O 1
ATOM 1310 N N . GLN A 1 174 ? 4.562 17.226 6.168 1.00 50.62 174 GLN A N 1
ATOM 1311 C CA . GLN A 1 174 ? 5.421 16.321 6.945 1.00 50.62 174 GLN A CA 1
ATOM 1312 C C . GLN A 1 174 ? 5.942 16.974 8.227 1.00 50.62 174 GLN A C 1
ATOM 1314 O O . GLN A 1 174 ? 5.971 16.296 9.259 1.00 50.62 174 GLN A O 1
ATOM 1319 N N . ASP A 1 175 ? 6.269 18.266 8.191 1.00 50.00 175 ASP A N 1
ATOM 1320 C CA . ASP A 1 175 ? 6.776 18.990 9.362 1.00 50.00 175 ASP A CA 1
ATOM 1321 C C . ASP A 1 175 ? 5.678 19.252 10.412 1.00 50.00 175 ASP A C 1
ATOM 1323 O O . ASP A 1 175 ? 5.945 19.143 11.611 1.00 50.00 175 ASP A O 1
ATOM 1327 N N . GLU A 1 176 ? 4.409 19.404 10.006 1.00 52.41 176 GLU A N 1
ATOM 1328 C CA . GLU A 1 176 ? 3.263 19.385 10.940 1.00 52.41 176 GLU A CA 1
ATOM 1329 C C . GLU A 1 176 ? 3.055 18.021 11.636 1.00 52.41 176 GLU A C 1
ATOM 1331 O O . GLU A 1 176 ? 2.394 17.943 12.672 1.00 52.41 176 GLU A O 1
ATOM 1336 N N . LEU A 1 177 ? 3.611 16.920 11.109 1.00 48.88 177 LEU A N 1
ATOM 1337 C CA . LEU A 1 177 ? 3.413 15.565 11.649 1.00 48.88 177 LEU A CA 1
ATOM 1338 C C . LEU A 1 177 ? 4.548 15.067 12.562 1.00 48.88 177 LEU A C 1
ATOM 1340 O O . LEU A 1 177 ? 4.430 13.962 13.119 1.00 48.88 177 LEU A O 1
ATOM 1344 N N . CYS A 1 178 ? 5.629 15.844 12.689 1.00 44.16 178 CYS A N 1
ATOM 1345 C CA . CYS A 1 178 ? 6.797 15.550 13.525 1.00 44.16 178 CYS A CA 1
ATOM 1346 C C . CYS A 1 178 ? 6.797 16.292 14.870 1.00 44.16 178 CYS A C 1
ATOM 1348 O O . CYS A 1 178 ? 7.667 16.024 15.701 1.00 44.16 178 CYS A O 1
ATOM 1350 N N . VAL A 1 179 ? 5.800 17.139 15.147 1.00 43.12 179 VAL A N 1
ATOM 1351 C CA . VAL A 1 179 ? 5.560 17.616 16.513 1.00 43.12 179 VAL A CA 1
ATOM 1352 C C . VAL A 1 179 ? 4.950 16.465 17.309 1.00 43.12 179 VAL A C 1
ATOM 1354 O O . VAL A 1 179 ? 3.774 16.125 17.216 1.00 43.12 179 VAL A O 1
ATOM 1357 N N . VAL A 1 180 ? 5.826 15.780 18.031 1.00 46.66 180 VAL A N 1
ATOM 1358 C CA . VAL A 1 180 ? 5.483 14.820 19.069 1.00 46.66 180 VAL A CA 1
ATOM 1359 C C . VAL A 1 180 ? 4.727 15.577 20.162 1.00 46.66 180 VAL A C 1
ATOM 1361 O O . VAL A 1 180 ? 5.330 16.307 20.947 1.00 46.66 180 VAL A O 1
ATOM 1364 N N . ASP A 1 181 ? 3.409 15.396 20.213 1.00 48.44 181 ASP A N 1
ATOM 1365 C CA . ASP A 1 181 ? 2.591 15.718 21.383 1.00 48.44 181 ASP A CA 1
ATOM 1366 C C . ASP A 1 181 ? 2.978 14.795 22.549 1.00 48.44 181 ASP A C 1
ATOM 1368 O O . ASP A 1 181 ? 2.373 13.747 22.771 1.00 48.44 181 ASP A O 1
ATOM 1372 N N . ASP A 1 182 ? 4.017 15.196 23.282 1.00 51.69 182 ASP A N 1
ATOM 1373 C CA . ASP A 1 182 ? 4.286 14.782 24.668 1.00 51.69 182 ASP A CA 1
ATOM 1374 C C . ASP A 1 182 ? 4.238 15.989 25.629 1.00 51.69 182 ASP A C 1
ATOM 1376 O O . ASP A 1 182 ? 4.715 15.935 26.764 1.00 51.69 182 ASP A O 1
ATOM 1380 N N . LYS A 1 183 ? 3.636 17.107 25.204 1.00 46.22 183 LYS A N 1
ATOM 1381 C CA . LYS A 1 183 ? 3.285 18.202 26.113 1.00 46.22 183 LYS A CA 1
ATOM 1382 C C . LYS A 1 183 ? 1.786 18.181 26.348 1.00 46.22 183 LYS A C 1
ATOM 1384 O O . LYS A 1 183 ? 1.008 18.344 25.420 1.00 46.22 183 LYS A O 1
ATOM 1389 N N . GLY A 1 184 ? 1.397 17.955 27.602 1.00 54.44 184 GLY A N 1
ATOM 1390 C CA . GLY A 1 184 ? 0.011 18.023 28.044 1.00 54.44 184 GLY A CA 1
ATOM 1391 C C . GLY A 1 184 ? -0.617 19.356 27.650 1.00 54.44 184 GLY A C 1
ATOM 1392 O O . GLY A 1 184 ? -0.349 20.381 28.272 1.00 54.44 184 GLY A O 1
ATOM 1393 N N . GLU A 1 185 ? -1.438 19.337 26.606 1.00 45.50 185 GLU A N 1
ATOM 1394 C CA . GLU A 1 185 ? -2.249 20.479 26.221 1.00 45.50 185 GLU A CA 1
ATOM 1395 C C . GLU A 1 185 ? -3.348 20.685 27.266 1.00 45.50 185 GLU A C 1
ATOM 1397 O O . GLU A 1 185 ? -4.246 19.856 27.452 1.00 45.50 185 GLU A O 1
ATOM 1402 N N . GLU A 1 186 ? -3.297 21.829 27.946 1.00 57.00 186 GLU A N 1
ATOM 1403 C CA . GLU A 1 186 ? -4.490 22.381 28.565 1.00 57.00 186 GLU A CA 1
ATOM 1404 C C . GLU A 1 186 ? -5.566 22.585 27.484 1.00 57.00 186 GLU A C 1
ATOM 1406 O O . GLU A 1 186 ? -5.291 23.170 26.435 1.00 57.00 186 GLU A O 1
ATOM 1411 N N . PRO A 1 187 ? -6.819 22.160 27.724 1.00 55.72 187 PRO A N 1
ATOM 1412 C CA . PRO A 1 187 ? -7.866 22.286 26.726 1.00 55.72 187 PRO A CA 1
ATOM 1413 C C . PRO A 1 187 ? -8.156 23.767 26.426 1.00 55.72 187 PRO A C 1
ATOM 1415 O O . PRO A 1 187 ? -8.216 24.582 27.357 1.00 55.72 187 PRO A O 1
ATOM 1418 N N . PRO A 1 188 ? -8.424 24.121 25.153 1.00 58.28 188 PRO A N 1
ATOM 1419 C CA . PRO A 1 188 ? -8.657 25.500 24.740 1.00 58.28 188 PRO A CA 1
ATOM 1420 C C . PRO A 1 188 ? -9.805 26.119 25.545 1.00 58.28 188 PRO A C 1
ATOM 1422 O O . PRO A 1 188 ? -10.835 25.478 25.775 1.00 58.28 188 PRO A O 1
ATOM 1425 N N . ALA A 1 189 ? -9.657 27.383 25.958 1.00 60.81 189 ALA A N 1
ATOM 1426 C CA . ALA A 1 189 ? -10.573 28.083 26.873 1.00 60.81 189 ALA A CA 1
ATOM 1427 C C . ALA A 1 189 ? -12.060 28.022 26.454 1.00 60.81 189 ALA A C 1
ATOM 1429 O O . ALA A 1 189 ? -12.962 27.989 27.294 1.00 60.81 189 ALA A O 1
ATOM 1430 N N . ARG A 1 190 ? -12.337 27.911 25.149 1.00 57.53 190 ARG A N 1
ATOM 1431 C CA . ARG A 1 190 ? -13.694 27.724 24.604 1.00 57.53 190 ARG A CA 1
ATOM 1432 C C . ARG A 1 190 ? -14.326 26.374 24.964 1.00 57.53 190 ARG A C 1
ATOM 1434 O O . ARG A 1 190 ? -15.545 26.286 25.105 1.00 57.53 190 ARG A O 1
ATOM 1441 N N . MET A 1 191 ? -13.522 25.326 25.129 1.00 54.41 191 MET A N 1
ATOM 1442 C CA . MET A 1 191 ? -13.988 23.981 25.471 1.00 54.41 191 MET A CA 1
ATOM 1443 C C . MET A 1 191 ? -14.231 23.834 26.979 1.00 54.41 191 MET A C 1
ATOM 1445 O O . MET A 1 191 ? -15.200 23.179 27.364 1.00 54.41 191 MET A O 1
ATOM 1449 N N . LYS A 1 192 ? -13.457 24.543 27.818 1.00 64.19 192 LYS A N 1
ATOM 1450 C CA . LYS A 1 192 ? -13.699 24.648 29.272 1.00 64.19 192 LYS A CA 1
ATOM 1451 C C . LYS A 1 192 ? -15.105 25.206 29.563 1.00 64.19 192 LYS A C 1
ATOM 1453 O O . LYS A 1 192 ? -15.848 24.601 30.332 1.00 64.19 192 LYS A O 1
ATOM 1458 N N . LYS A 1 193 ? -15.533 26.256 28.844 1.00 71.38 193 LYS A N 1
ATOM 1459 C CA . LYS A 1 193 ? -16.872 26.866 29.002 1.00 71.38 193 LYS A CA 1
ATOM 1460 C C . LYS A 1 193 ? -18.021 25.908 28.646 1.00 71.38 193 LYS A C 1
ATOM 1462 O O . LYS A 1 193 ? -19.011 25.834 29.364 1.00 71.38 193 LYS A O 1
ATOM 1467 N N . ARG A 1 194 ? -17.866 25.106 27.585 1.00 71.44 194 ARG A N 1
ATOM 1468 C CA . ARG A 1 194 ? -18.874 24.109 27.165 1.00 71.44 194 ARG A CA 1
ATOM 1469 C C . ARG A 1 194 ? -18.977 22.908 28.111 1.00 71.44 194 ARG A C 1
ATOM 1471 O O . ARG A 1 194 ? -20.053 22.323 28.242 1.00 71.44 194 ARG A O 1
ATOM 1478 N N . VAL A 1 195 ? -17.869 22.510 28.735 1.00 73.88 195 VAL A N 1
ATOM 1479 C CA . VAL A 1 195 ? -17.851 21.411 29.716 1.00 73.88 195 VAL A CA 1
ATOM 1480 C C . VAL A 1 195 ? -18.462 21.862 31.046 1.00 73.88 195 VAL A C 1
ATOM 1482 O O . VAL A 1 195 ? -19.254 21.117 31.624 1.00 73.88 195 VAL A O 1
ATOM 1485 N N . GLU A 1 196 ? -18.174 23.088 31.487 1.00 75.88 196 GLU A N 1
ATOM 1486 C CA . GLU A 1 196 ? -18.824 23.726 32.642 1.00 75.88 196 GLU A CA 1
ATOM 1487 C C . GLU A 1 196 ? -20.342 23.853 32.456 1.0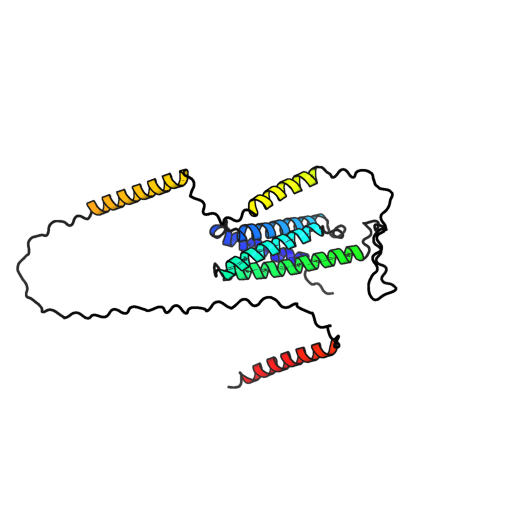0 75.88 196 GLU A C 1
ATOM 1489 O O . GLU A 1 196 ? -21.111 23.435 33.322 1.00 75.88 196 GLU A O 1
ATOM 1494 N N . GLU A 1 197 ? -20.793 24.329 31.293 1.00 81.81 197 GLU A N 1
ATOM 1495 C CA . GLU A 1 197 ? -22.221 24.489 30.998 1.00 81.81 197 GLU A CA 1
ATOM 1496 C C . GLU A 1 197 ? -22.966 23.140 31.003 1.00 81.81 197 GLU A C 1
ATOM 1498 O O . GLU A 1 197 ? -24.060 23.020 31.561 1.00 81.81 197 GLU A O 1
ATOM 1503 N N . LYS A 1 198 ? -22.338 22.076 30.479 1.00 81.38 198 LYS A N 1
ATOM 1504 C CA . LYS A 1 198 ? -22.891 20.712 30.548 1.00 81.38 198 LYS A CA 1
ATOM 1505 C C . LYS A 1 198 ? -22.920 20.147 31.970 1.00 81.38 198 LYS A C 1
ATOM 1507 O O . LYS A 1 198 ? -23.886 19.464 32.318 1.00 81.38 198 LYS A O 1
ATOM 1512 N N . LYS A 1 199 ? -21.905 20.421 32.799 1.00 83.88 199 LYS A N 1
ATOM 1513 C CA . LYS A 1 199 ? -21.903 20.028 34.222 1.00 83.88 199 LYS A CA 1
ATOM 1514 C C . LYS A 1 199 ? -22.991 20.766 35.006 1.00 83.88 199 LYS A C 1
ATOM 1516 O O . LYS A 1 199 ? -23.685 20.134 35.800 1.00 83.88 199 LYS A O 1
ATOM 1521 N N . SER A 1 200 ? -23.177 22.059 34.742 1.00 83.38 200 SER A N 1
ATOM 1522 C CA . SER A 1 200 ? -24.221 22.883 35.361 1.00 83.38 200 SER A CA 1
ATOM 1523 C C . SER A 1 200 ? -25.626 22.383 35.006 1.00 83.38 200 SER A C 1
ATOM 1525 O O . SER A 1 200 ? -26.454 22.176 35.896 1.00 83.38 200 SER A O 1
ATOM 1527 N N . LYS A 1 201 ? -25.871 22.061 33.727 1.00 86.75 201 LYS A N 1
ATOM 1528 C CA . LYS A 1 201 ? -27.156 21.500 33.284 1.00 86.75 201 LYS A CA 1
ATOM 1529 C C . LYS A 1 201 ? -27.459 20.147 33.940 1.00 86.75 201 LYS A C 1
ATOM 1531 O O . LYS A 1 201 ? -28.521 19.986 34.529 1.00 86.75 201 LYS A O 1
ATOM 1536 N N . LYS A 1 202 ? -26.487 19.225 33.960 1.00 87.31 202 LYS A N 1
ATOM 1537 C CA . LYS A 1 202 ? -26.651 17.909 34.605 1.00 87.31 202 LYS A CA 1
ATOM 1538 C C . LYS A 1 202 ? -26.913 18.009 36.115 1.00 87.31 202 LYS A C 1
ATOM 1540 O O . LYS A 1 202 ? -27.609 17.165 36.671 1.00 87.31 202 LYS A O 1
ATOM 1545 N N . ARG A 1 203 ? -26.356 19.023 36.788 1.00 83.38 203 ARG A N 1
ATOM 1546 C CA . ARG A 1 203 ? -26.594 19.254 38.220 1.00 83.38 203 ARG A CA 1
ATOM 1547 C C . ARG A 1 203 ? -28.022 19.744 38.486 1.00 83.38 203 ARG A C 1
ATOM 1549 O O . ARG A 1 203 ? -28.644 19.245 39.415 1.00 83.38 203 ARG A O 1
ATOM 1556 N N . ARG A 1 204 ? -28.559 20.631 37.638 1.00 84.00 204 ARG A N 1
ATOM 1557 C CA . ARG A 1 204 ? -29.961 21.089 37.721 1.00 84.00 204 ARG A CA 1
ATOM 1558 C C . ARG A 1 204 ? -30.966 19.968 37.462 1.00 84.00 204 ARG A C 1
ATOM 1560 O O . ARG A 1 204 ? -31.978 19.907 38.151 1.00 84.00 204 ARG A O 1
ATOM 1567 N N . ASP A 1 205 ? -30.674 19.077 36.516 1.00 83.31 205 ASP A N 1
ATOM 1568 C CA . ASP A 1 205 ? -31.562 17.949 36.210 1.00 83.31 205 ASP A CA 1
ATOM 1569 C C . ASP A 1 205 ? -31.630 16.956 37.387 1.00 83.31 205 ASP A C 1
ATOM 1571 O O . ASP A 1 205 ? -32.721 16.572 37.801 1.00 83.31 205 ASP A O 1
ATOM 1575 N N . ARG A 1 206 ? -30.488 16.649 38.025 1.00 82.00 206 ARG A N 1
ATOM 1576 C CA . ARG A 1 206 ? -30.453 15.834 39.257 1.00 82.00 206 ARG A CA 1
ATOM 1577 C C . ARG A 1 206 ? -31.180 16.478 40.436 1.00 82.00 206 ARG A C 1
ATOM 1579 O O . ARG A 1 206 ? -31.790 15.778 41.235 1.00 82.00 206 ARG A O 1
ATOM 1586 N N . GLU A 1 207 ? -31.099 17.798 40.573 1.00 82.81 207 GLU A N 1
ATOM 1587 C CA . GLU A 1 207 ? -31.778 18.513 41.657 1.00 82.81 207 GLU A CA 1
ATOM 1588 C C . GLU A 1 207 ? -33.301 18.567 41.443 1.00 82.81 207 GLU A C 1
ATOM 1590 O O . GLU A 1 207 ? -34.061 18.540 42.410 1.00 82.81 207 GLU A O 1
ATOM 1595 N N . ARG A 1 208 ? -33.760 18.574 40.182 1.00 81.31 208 ARG A N 1
ATOM 1596 C CA . ARG A 1 208 ? -35.181 18.400 39.845 1.00 81.31 208 ARG A CA 1
ATOM 1597 C C . ARG A 1 208 ? -35.680 16.989 40.147 1.00 81.31 208 ARG A C 1
ATOM 1599 O O . ARG A 1 208 ? -36.749 16.870 40.737 1.00 81.31 208 ARG A O 1
ATOM 1606 N N . GLU A 1 209 ? -34.917 15.953 39.798 1.00 79.38 209 GLU A N 1
ATOM 1607 C CA . GLU A 1 209 ? -35.270 14.567 40.148 1.00 79.38 209 GLU A CA 1
ATOM 1608 C C . GLU A 1 209 ? -35.368 14.383 41.666 1.00 79.38 209 GLU A C 1
ATOM 1610 O O . GLU A 1 209 ? -36.383 13.886 42.147 1.00 79.38 209 GLU A O 1
ATOM 1615 N N . ALA A 1 210 ? -34.387 14.887 42.423 1.00 77.31 210 ALA A N 1
ATOM 1616 C CA . ALA A 1 210 ? -34.366 14.778 43.883 1.00 77.31 210 ALA A CA 1
ATOM 1617 C C . ALA A 1 210 ? -35.555 15.474 44.573 1.00 77.31 210 ALA A C 1
ATOM 1619 O O . ALA A 1 210 ? -35.978 15.048 45.646 1.00 77.31 210 ALA A O 1
ATOM 1620 N N . ARG A 1 211 ? -36.115 16.530 43.966 1.00 72.31 211 ARG A N 1
ATOM 1621 C CA . ARG A 1 211 ? -37.329 17.199 44.469 1.00 72.31 211 ARG A CA 1
ATOM 1622 C C . ARG A 1 211 ? -38.616 16.449 44.123 1.00 72.31 211 ARG A C 1
ATOM 1624 O O . ARG A 1 211 ? -39.601 16.632 44.824 1.00 72.31 211 ARG A O 1
ATOM 1631 N N . SER A 1 212 ? -38.616 15.623 43.075 1.00 66.44 212 SER A N 1
ATOM 1632 C CA . SER A 1 212 ? -39.780 14.803 42.701 1.00 66.44 212 SER A CA 1
ATOM 1633 C C . SER A 1 212 ? -39.901 13.508 43.506 1.00 66.44 212 SER A C 1
ATOM 1635 O O . SER A 1 212 ? -40.958 12.895 43.519 1.00 66.44 212 SER A O 1
ATOM 1637 N N . SER A 1 213 ? -38.830 13.108 44.193 1.00 63.00 213 SER A N 1
ATOM 1638 C CA . SER A 1 213 ? -38.758 11.880 44.983 1.00 63.00 213 SER A CA 1
ATOM 1639 C C . SER A 1 213 ? -38.848 12.126 46.491 1.00 63.00 213 SER A C 1
ATOM 1641 O O . SER A 1 213 ? -38.317 11.325 47.259 1.00 63.00 213 SER A O 1
ATOM 1643 N N . GLN A 1 214 ? -39.469 13.225 46.944 1.00 67.31 214 GLN A N 1
ATOM 1644 C CA . GLN A 1 214 ? -39.834 13.307 48.359 1.00 67.31 214 GLN A CA 1
ATOM 1645 C C . GLN A 1 214 ? -40.876 12.217 48.651 1.00 67.31 214 GLN A C 1
ATOM 1647 O O . GLN A 1 214 ? -41.928 12.222 48.013 1.00 67.31 214 GLN A O 1
ATOM 1652 N N . PRO A 1 215 ? -40.581 11.272 49.560 1.00 63.06 215 PRO A N 1
ATOM 1653 C CA . PRO A 1 215 ? -41.534 10.243 49.939 1.00 63.06 215 PRO A CA 1
ATOM 1654 C C . PRO A 1 215 ? -42.738 10.907 50.608 1.00 63.06 215 PRO A C 1
ATOM 1656 O O . PRO A 1 215 ? -42.568 11.775 51.469 1.00 63.06 215 PRO A O 1
ATOM 1659 N N . GLU A 1 216 ? -43.941 10.515 50.185 1.00 70.06 216 GLU A N 1
ATOM 1660 C CA . GLU A 1 216 ? -45.169 10.901 50.875 1.00 70.06 216 GLU A CA 1
ATOM 1661 C C . GLU A 1 216 ? -45.084 10.510 52.359 1.00 70.06 216 GLU A C 1
ATOM 1663 O O . GLU A 1 216 ? -44.483 9.481 52.698 1.00 70.06 216 GLU A O 1
ATOM 1668 N N . PRO A 1 217 ? -45.625 11.351 53.258 1.00 73.31 217 PRO A N 1
ATOM 1669 C CA . PRO A 1 217 ? -45.613 11.077 54.686 1.00 73.31 217 PRO A CA 1
ATOM 1670 C C . PRO A 1 217 ? -46.318 9.741 54.973 1.00 73.31 217 PRO A C 1
ATOM 1672 O O . PRO A 1 217 ? -47.354 9.463 54.370 1.00 73.31 217 PRO A O 1
ATOM 1675 N N . PRO A 1 218 ? -45.765 8.912 55.874 1.00 67.31 218 PRO A N 1
ATOM 1676 C CA . PRO A 1 218 ? -46.275 7.571 56.120 1.00 67.31 218 PRO A CA 1
ATOM 1677 C C . PRO A 1 218 ? -47.703 7.622 56.670 1.00 67.31 218 PRO A C 1
ATOM 1679 O O . PRO A 1 218 ? -47.978 8.328 57.643 1.00 67.31 218 PRO A O 1
ATOM 1682 N N . GLU A 1 219 ? -48.593 6.850 56.047 1.00 69.81 219 GLU A N 1
ATOM 1683 C CA . GLU A 1 219 ? -49.935 6.593 56.562 1.00 69.81 219 GLU A CA 1
ATOM 1684 C C . GLU A 1 219 ? -49.872 5.890 57.932 1.00 69.81 219 GLU A C 1
ATOM 1686 O O . GLU A 1 219 ? -48.948 5.109 58.197 1.00 69.81 219 GLU A O 1
ATOM 1691 N N . PRO A 1 220 ? -50.826 6.181 58.835 1.00 70.00 220 PRO A N 1
ATOM 1692 C CA . PRO A 1 220 ? -50.860 5.593 60.168 1.00 70.00 220 PRO A CA 1
ATOM 1693 C C . PRO A 1 220 ? -51.111 4.073 60.115 1.00 70.00 220 PRO A C 1
ATOM 1695 O O . PRO A 1 220 ? -51.861 3.604 59.261 1.00 70.00 220 PRO A O 1
ATOM 1698 N N . PRO A 1 221 ? -50.504 3.292 61.029 1.00 60.06 221 PRO A N 1
ATOM 1699 C CA . PRO A 1 221 ? -50.526 1.834 60.963 1.00 60.06 221 PRO A CA 1
ATOM 1700 C C . PRO A 1 221 ? -51.873 1.240 61.396 1.00 60.06 221 PRO A C 1
ATOM 1702 O O . PRO A 1 221 ? -52.356 1.512 62.497 1.00 60.06 221 PRO A O 1
ATOM 1705 N N . ASP A 1 222 ? -52.414 0.355 60.555 1.00 51.72 222 ASP A N 1
ATOM 1706 C CA . ASP A 1 222 ? -53.539 -0.519 60.886 1.00 51.72 222 ASP A CA 1
ATOM 1707 C C . ASP A 1 222 ? -53.095 -1.678 61.809 1.00 51.72 222 ASP A C 1
ATOM 1709 O O . ASP A 1 222 ? -52.111 -2.372 61.519 1.00 51.72 222 ASP A O 1
ATOM 1713 N N . PRO A 1 223 ? -53.801 -1.926 62.928 1.00 60.28 223 PRO A N 1
ATOM 1714 C CA . PRO A 1 223 ? -53.401 -2.902 63.931 1.00 60.28 223 PRO A CA 1
ATOM 1715 C C . PRO A 1 223 ? -54.035 -4.275 63.687 1.00 60.28 223 PRO A C 1
ATOM 1717 O O . PRO A 1 223 ? -55.089 -4.573 64.238 1.00 60.28 223 PRO A O 1
ATOM 1720 N N . SER A 1 224 ? -53.363 -5.158 62.948 1.00 49.56 224 SER A N 1
ATOM 1721 C CA . SER A 1 224 ? -53.522 -6.611 63.143 1.00 49.56 224 SER A CA 1
ATOM 1722 C C . SER A 1 224 ? -52.603 -7.409 62.226 1.00 49.56 224 SER A C 1
ATOM 1724 O O . SER A 1 224 ? -52.832 -7.433 61.023 1.00 49.56 224 SER A O 1
ATOM 1726 N N . LEU A 1 225 ? -51.599 -8.085 62.801 1.00 49.12 225 LEU A N 1
ATOM 1727 C CA . LEU A 1 225 ? -51.279 -9.517 62.630 1.00 49.12 225 LEU A CA 1
ATOM 1728 C C . LEU A 1 225 ? -49.905 -9.846 63.272 1.00 49.12 225 LEU A C 1
ATOM 1730 O O . LEU A 1 225 ? -49.080 -8.948 63.454 1.00 49.12 225 LEU A O 1
ATOM 1734 N N . PRO A 1 226 ? -49.661 -11.106 63.687 1.00 54.78 226 PRO A N 1
ATOM 1735 C CA . PRO A 1 226 ? -48.636 -11.446 64.667 1.00 54.78 226 PRO A CA 1
ATOM 1736 C C . PRO A 1 226 ? -47.257 -11.754 64.066 1.00 54.78 226 PRO A C 1
ATOM 1738 O O . PRO A 1 226 ? -47.118 -12.535 63.131 1.00 54.78 226 PRO A O 1
ATOM 1741 N N . SER A 1 227 ? -46.261 -11.161 64.727 1.00 49.28 227 SER A N 1
ATOM 1742 C CA . SER A 1 227 ? -44.856 -11.551 64.915 1.00 49.28 227 SER A CA 1
ATOM 1743 C C . SER A 1 227 ? -44.434 -12.956 64.443 1.00 49.28 227 SER A C 1
ATOM 1745 O O . SER A 1 227 ? -44.863 -13.967 65.002 1.00 49.28 227 SER A O 1
ATOM 1747 N N . LEU A 1 228 ? -43.485 -12.990 63.501 1.00 46.59 228 LEU A N 1
ATOM 1748 C CA . LEU A 1 228 ? -42.589 -14.11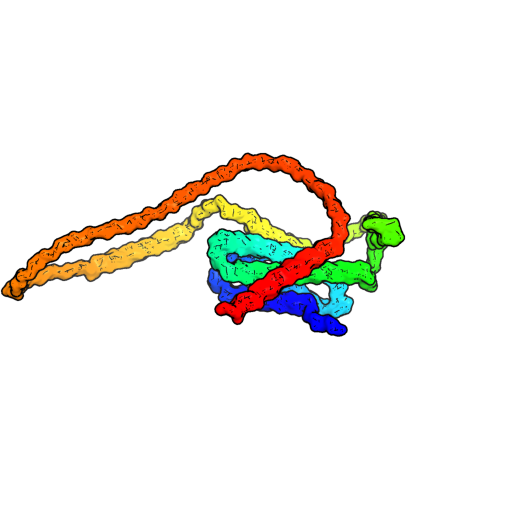9 63.235 1.00 46.59 228 LEU A CA 1
ATOM 1749 C C . LEU A 1 228 ? -41.136 -13.662 63.450 1.00 46.59 228 LEU A C 1
ATOM 1751 O O . LEU A 1 228 ? -40.754 -12.551 63.091 1.00 46.59 228 LEU A O 1
ATOM 1755 N N . ALA A 1 229 ? -40.389 -14.532 64.124 1.00 63.47 229 ALA A N 1
ATOM 1756 C CA . ALA A 1 229 ? -39.098 -14.336 64.778 1.00 63.47 229 ALA A CA 1
ATOM 1757 C C . ALA A 1 229 ? -37.911 -14.022 63.829 1.00 63.47 229 ALA A C 1
ATOM 1759 O O . ALA A 1 229 ? -38.012 -14.257 62.626 1.00 63.47 229 ALA A O 1
ATOM 1760 N N . PRO A 1 230 ? -36.779 -13.511 64.365 1.00 59.12 230 PRO A N 1
ATOM 1761 C CA . PRO A 1 230 ? -35.645 -13.029 63.575 1.00 59.12 230 PRO A CA 1
ATOM 1762 C C . PRO A 1 230 ? -34.640 -14.139 63.225 1.00 59.12 230 PRO A C 1
ATOM 1764 O O . PRO A 1 230 ? -34.265 -14.934 64.088 1.00 59.12 230 PRO A O 1
ATOM 1767 N N . GLU A 1 231 ? -34.143 -14.139 61.985 1.00 60.44 231 GLU A N 1
ATOM 1768 C CA . GLU A 1 231 ? -32.970 -14.925 61.577 1.00 60.44 231 GLU A CA 1
ATOM 1769 C C . GLU A 1 231 ? -31.656 -14.119 61.706 1.00 60.44 231 GLU A C 1
ATOM 1771 O O . GLU A 1 231 ? -31.666 -12.895 61.531 1.00 60.44 231 GLU A O 1
ATOM 1776 N N . PRO A 1 232 ? -30.530 -14.780 62.049 1.00 70.88 232 PRO A N 1
ATOM 1777 C CA . PRO A 1 232 ? -29.239 -14.144 62.322 1.00 70.88 232 PRO A CA 1
ATOM 1778 C C . PRO A 1 232 ? -28.418 -13.819 61.052 1.00 70.88 232 PRO A C 1
ATOM 1780 O O . PRO A 1 232 ? -28.716 -14.325 59.971 1.00 70.88 232 PRO A O 1
ATOM 1783 N N . PRO A 1 233 ? -27.365 -12.981 61.171 1.00 61.47 233 PRO A N 1
ATOM 1784 C CA . PRO A 1 233 ? -26.612 -12.467 60.031 1.00 61.47 233 PRO A CA 1
ATOM 1785 C C . PRO A 1 233 ? -25.494 -13.425 59.595 1.00 61.47 233 PRO A C 1
ATOM 1787 O O . PRO A 1 233 ? -24.665 -13.834 60.408 1.00 61.47 233 PRO A O 1
ATOM 1790 N N . GLU A 1 234 ? -25.418 -13.720 58.296 1.00 54.91 234 GLU A N 1
ATOM 1791 C CA . GLU A 1 234 ? -24.232 -14.327 57.687 1.00 54.91 234 GLU A CA 1
ATOM 1792 C C . GLU A 1 234 ? -23.318 -13.245 57.096 1.00 54.91 234 GLU A C 1
ATOM 1794 O O . GLU A 1 234 ? -23.604 -12.610 56.081 1.00 54.91 234 GLU A O 1
ATOM 1799 N N . GLU A 1 235 ? -22.190 -13.049 57.773 1.00 55.69 235 GLU A N 1
ATOM 1800 C CA . GLU A 1 235 ? -20.986 -12.413 57.252 1.00 55.69 235 GLU A CA 1
ATOM 1801 C C . GLU A 1 235 ? -20.263 -13.373 56.294 1.00 55.69 235 GLU A C 1
ATOM 1803 O O . GLU A 1 235 ? -20.094 -14.552 56.617 1.00 55.69 235 GLU A O 1
ATOM 1808 N N . LYS A 1 236 ? -19.739 -12.852 55.176 1.00 47.94 236 LYS A N 1
ATOM 1809 C CA . LYS A 1 236 ? -18.326 -13.025 54.783 1.00 47.94 236 LYS A CA 1
ATOM 1810 C C . LYS A 1 236 ? -17.981 -12.227 53.528 1.00 47.94 236 LYS A C 1
ATOM 1812 O O . LYS A 1 236 ? -18.447 -12.496 52.425 1.00 47.94 236 LYS A O 1
ATOM 1817 N N . GLU A 1 237 ? -17.115 -11.246 53.749 1.00 51.38 237 GLU A N 1
ATOM 1818 C CA . GLU A 1 237 ? -16.308 -10.563 52.749 1.00 51.38 237 GLU A CA 1
ATOM 1819 C C . GLU A 1 237 ? -15.290 -11.536 52.132 1.00 51.38 237 GLU A C 1
ATOM 1821 O O . GLU A 1 237 ? -14.535 -12.189 52.852 1.00 51.38 237 GLU A O 1
ATOM 1826 N N . GLU A 1 238 ? -15.191 -11.573 50.803 1.00 50.38 238 GLU A N 1
ATOM 1827 C CA . GLU A 1 238 ? -13.999 -12.073 50.113 1.00 50.38 238 GLU A CA 1
ATOM 1828 C C . GLU A 1 238 ? -13.329 -10.916 49.367 1.00 50.38 238 GLU A C 1
ATOM 1830 O O . GLU A 1 238 ? -13.710 -10.517 48.265 1.00 50.38 238 GLU A O 1
ATOM 1835 N N . ALA A 1 239 ? -12.302 -10.352 50.002 1.00 41.38 239 ALA A N 1
ATOM 1836 C CA . ALA A 1 239 ? -11.374 -9.427 49.378 1.00 41.38 239 ALA A CA 1
ATOM 1837 C C . ALA A 1 239 ? -10.415 -10.205 48.458 1.00 41.38 239 ALA A C 1
ATOM 1839 O O . ALA A 1 239 ? -9.537 -10.934 48.922 1.00 41.38 239 ALA A O 1
ATOM 1840 N N . SER A 1 240 ? -10.547 -10.033 47.138 1.00 47.03 240 SER A N 1
ATOM 1841 C CA . SER A 1 240 ? -9.589 -10.586 46.178 1.00 47.03 240 SER A CA 1
ATOM 1842 C C . SER A 1 240 ? -8.292 -9.765 46.195 1.00 47.03 240 SER A C 1
ATOM 1844 O O . SER A 1 240 ? -8.217 -8.667 45.634 1.00 47.03 240 SER A O 1
ATOM 1846 N N . ALA A 1 241 ? -7.254 -10.301 46.832 1.00 40.91 241 ALA A N 1
ATOM 1847 C CA . ALA A 1 241 ? -5.899 -9.771 46.772 1.00 40.91 241 ALA A CA 1
ATOM 1848 C C . ALA A 1 241 ? -5.264 -10.094 45.405 1.00 40.91 241 ALA A C 1
ATOM 1850 O O . ALA A 1 241 ? -4.868 -11.226 45.131 1.00 40.91 241 ALA A O 1
ATOM 1851 N N . VAL A 1 242 ? -5.150 -9.089 44.535 1.00 44.47 242 VAL A N 1
ATOM 1852 C CA . VAL A 1 242 ? -4.371 -9.176 43.292 1.00 44.47 242 VAL A CA 1
ATOM 1853 C C . VAL A 1 242 ? -2.906 -8.886 43.621 1.00 44.47 242 VAL A C 1
ATOM 1855 O O . VAL A 1 242 ? -2.520 -7.746 43.876 1.00 44.47 242 VAL A O 1
ATOM 1858 N N . ALA A 1 243 ? -2.082 -9.934 43.631 1.00 40.09 243 ALA A N 1
ATOM 1859 C CA . ALA A 1 243 ? -0.642 -9.838 43.829 1.00 40.09 243 ALA A CA 1
ATOM 1860 C C . ALA A 1 243 ? 0.040 -9.204 42.602 1.00 40.09 243 ALA A C 1
ATOM 1862 O O . ALA A 1 243 ? 0.045 -9.769 41.507 1.00 40.09 243 ALA A O 1
ATOM 1863 N N . PHE A 1 244 ? 0.660 -8.038 42.791 1.00 35.09 244 PHE A N 1
ATOM 1864 C CA . PHE A 1 244 ? 1.586 -7.457 41.822 1.00 35.09 244 PHE A CA 1
ATOM 1865 C C . PHE A 1 244 ? 2.958 -8.131 41.953 1.00 35.09 244 PHE A C 1
ATOM 1867 O O . PHE A 1 244 ? 3.669 -7.950 42.939 1.00 35.09 244 PHE A O 1
ATOM 1874 N N . VAL A 1 245 ? 3.347 -8.893 40.930 1.00 44.44 245 VAL A N 1
ATOM 1875 C CA . VAL A 1 245 ? 4.709 -9.417 40.772 1.00 44.44 245 VAL A CA 1
ATOM 1876 C C . VAL A 1 245 ? 5.625 -8.270 40.340 1.00 44.44 245 VAL A C 1
ATOM 1878 O O . VAL A 1 245 ? 5.519 -7.751 39.229 1.00 44.44 245 VAL A O 1
ATOM 1881 N N . ALA A 1 246 ? 6.534 -7.869 41.227 1.00 40.38 246 ALA A N 1
ATOM 1882 C CA . ALA A 1 246 ? 7.583 -6.906 40.926 1.00 40.38 246 ALA A CA 1
ATOM 1883 C C . ALA A 1 246 ? 8.606 -7.523 39.956 1.00 40.38 246 ALA A C 1
ATOM 1885 O O . ALA A 1 246 ? 9.384 -8.406 40.315 1.00 40.38 246 ALA A O 1
ATOM 1886 N N . VAL A 1 247 ? 8.619 -7.044 38.711 1.00 45.34 247 VAL A N 1
ATOM 1887 C CA . VAL A 1 247 ? 9.650 -7.385 37.724 1.00 45.34 247 VAL A CA 1
ATOM 1888 C C . VAL A 1 247 ? 10.912 -6.580 38.036 1.00 45.34 247 VAL A C 1
ATOM 1890 O O . VAL A 1 247 ? 10.934 -5.352 37.937 1.00 45.34 247 VAL A O 1
ATOM 1893 N N . ALA A 1 248 ? 11.976 -7.280 38.427 1.00 52.41 248 ALA A N 1
ATOM 1894 C CA . ALA A 1 248 ? 13.291 -6.700 38.663 1.00 52.41 248 ALA A CA 1
ATOM 1895 C C . ALA A 1 248 ? 13.862 -6.074 37.376 1.00 52.41 248 ALA A C 1
ATOM 1897 O O . ALA A 1 248 ? 13.854 -6.678 36.303 1.00 52.41 248 ALA A O 1
ATOM 1898 N N . LYS A 1 249 ? 14.386 -4.848 37.492 1.00 52.78 249 LYS A N 1
ATOM 1899 C CA . LYS A 1 249 ? 15.033 -4.118 36.393 1.00 52.78 249 LYS A CA 1
ATOM 1900 C C . LYS A 1 249 ? 16.293 -4.866 35.922 1.00 52.78 249 LYS A C 1
ATOM 1902 O O . LYS A 1 249 ? 17.175 -5.116 36.748 1.00 52.78 249 LYS A O 1
ATOM 1907 N N . PRO A 1 250 ? 16.453 -5.165 34.619 1.00 50.75 250 PRO A N 1
ATOM 1908 C CA . PRO A 1 250 ? 17.686 -5.754 34.120 1.00 50.75 250 PRO A CA 1
ATOM 1909 C C . PRO A 1 250 ? 18.820 -4.720 34.151 1.00 50.75 250 PRO A C 1
ATOM 1911 O O . PRO A 1 250 ? 18.712 -3.605 33.634 1.00 50.75 250 PRO A O 1
ATOM 1914 N N . LYS A 1 251 ? 19.930 -5.116 34.775 1.00 58.78 251 LYS A N 1
ATOM 1915 C CA . LYS A 1 251 ? 21.182 -4.363 34.876 1.00 58.78 251 LYS A CA 1
ATOM 1916 C C . LYS A 1 251 ? 21.778 -4.195 33.4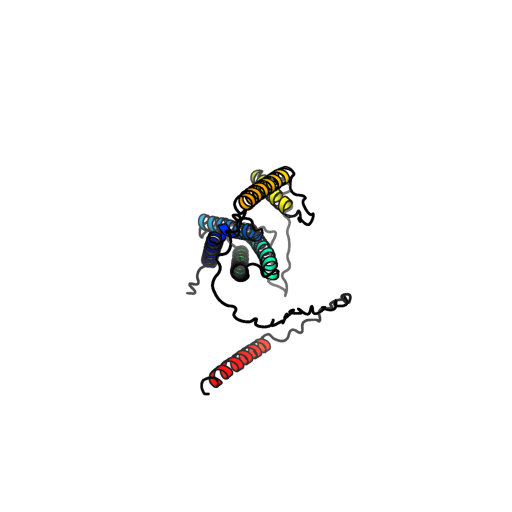72 1.00 58.78 251 LYS A C 1
ATOM 1918 O O . LYS A 1 251 ? 22.267 -5.159 32.886 1.00 58.78 251 LYS A O 1
ATOM 1923 N N . ARG A 1 252 ? 21.721 -2.974 32.927 1.00 43.53 252 ARG A N 1
ATOM 1924 C CA . ARG A 1 252 ? 22.350 -2.596 31.651 1.00 43.53 252 ARG A CA 1
ATOM 1925 C C . ARG A 1 252 ? 23.852 -2.900 31.706 1.00 43.53 252 ARG A C 1
ATOM 1927 O O . ARG A 1 252 ? 24.589 -2.224 32.418 1.00 43.53 252 ARG A O 1
ATOM 1934 N N . ARG A 1 253 ? 24.302 -3.907 30.955 1.00 56.44 253 ARG A N 1
ATOM 1935 C CA . ARG A 1 253 ? 25.716 -4.080 30.596 1.00 56.44 253 ARG A CA 1
ATOM 1936 C C . ARG A 1 253 ? 25.975 -3.322 29.296 1.00 56.44 253 ARG A C 1
ATOM 1938 O O . ARG A 1 253 ? 25.167 -3.393 28.373 1.00 56.44 253 ARG A O 1
ATOM 1945 N N . ALA A 1 254 ? 27.070 -2.569 29.263 1.00 59.84 254 ALA A N 1
ATOM 1946 C CA . ALA A 1 254 ? 27.522 -1.841 28.085 1.00 59.84 254 ALA A CA 1
ATOM 1947 C C . ALA A 1 254 ? 27.820 -2.812 26.922 1.00 59.84 254 ALA A C 1
ATOM 1949 O O . ALA A 1 254 ? 28.284 -3.928 27.177 1.00 59.84 254 ALA A O 1
ATOM 1950 N N . PRO A 1 255 ? 27.564 -2.419 25.662 1.00 48.38 255 PRO A N 1
ATOM 1951 C CA . PRO A 1 255 ? 27.846 -3.262 24.511 1.00 48.38 255 PRO A CA 1
ATOM 1952 C C . PRO A 1 255 ? 29.362 -3.375 24.310 1.00 48.38 255 PRO A C 1
ATOM 1954 O O . PRO A 1 255 ? 30.019 -2.426 23.889 1.00 48.38 255 PRO A O 1
ATOM 1957 N N . SER A 1 256 ? 29.921 -4.549 24.606 1.00 56.28 256 SER A N 1
ATOM 1958 C CA . SER A 1 256 ? 31.235 -4.936 24.097 1.00 56.28 256 SER A CA 1
ATOM 1959 C C . SER A 1 256 ? 31.145 -5.094 22.580 1.00 56.28 256 SER A C 1
ATOM 1961 O O . SER A 1 256 ? 30.175 -5.651 22.064 1.00 56.28 256 SER A O 1
ATOM 1963 N N . SER A 1 257 ? 32.151 -4.575 21.886 1.00 56.25 257 SER A N 1
ATOM 1964 C CA . SER A 1 257 ? 32.286 -4.551 20.433 1.00 56.25 257 SER A CA 1
ATOM 1965 C C . SER A 1 257 ? 31.894 -5.872 19.763 1.00 56.25 257 SER A C 1
ATOM 1967 O O . SER A 1 257 ? 32.470 -6.930 20.011 1.00 56.25 257 SER A O 1
ATOM 1969 N N . TRP A 1 258 ? 30.912 -5.798 18.867 1.00 42.50 258 TRP A N 1
ATOM 1970 C CA . TRP A 1 258 ? 30.571 -6.899 17.977 1.00 42.50 258 TRP A CA 1
ATOM 1971 C C . TRP A 1 258 ? 31.659 -7.008 16.906 1.00 42.50 258 TRP A C 1
ATOM 1973 O O . TRP A 1 258 ? 31.656 -6.260 15.930 1.00 42.50 258 TRP A O 1
ATOM 1983 N N . ARG A 1 259 ? 32.608 -7.933 17.082 1.00 48.03 259 ARG A N 1
ATOM 1984 C CA . ARG A 1 259 ? 33.378 -8.458 15.948 1.00 48.03 259 ARG A CA 1
ATOM 1985 C C . ARG A 1 259 ? 32.556 -9.562 15.306 1.00 48.03 259 ARG A C 1
ATOM 1987 O O . ARG A 1 259 ? 32.285 -10.580 15.936 1.00 48.03 259 ARG A O 1
ATOM 1994 N N . VAL A 1 260 ? 32.165 -9.336 14.058 1.00 56.03 260 VAL A N 1
ATOM 1995 C CA . VAL A 1 260 ? 31.554 -10.347 13.195 1.00 56.03 260 VAL A CA 1
ATOM 1996 C C . VAL A 1 260 ? 32.627 -11.402 12.893 1.00 56.03 260 VAL A C 1
ATOM 1998 O O . VAL A 1 260 ? 33.669 -11.045 12.339 1.00 56.03 260 VAL A O 1
ATOM 2001 N N . PRO A 1 261 ? 32.436 -12.677 13.275 1.00 62.72 261 PRO A N 1
ATOM 2002 C CA . PRO A 1 261 ? 33.343 -13.742 12.875 1.00 62.72 261 PRO A CA 1
ATOM 2003 C C . PRO A 1 261 ? 33.314 -13.892 11.348 1.00 62.72 261 PRO A C 1
ATOM 2005 O O . PRO A 1 261 ? 32.237 -13.772 10.758 1.00 62.72 261 PRO A O 1
ATOM 2008 N N . PRO A 1 262 ? 34.453 -14.177 10.694 1.00 57.88 262 PRO A N 1
ATOM 2009 C CA . PRO A 1 262 ? 34.466 -14.437 9.262 1.00 57.88 262 PRO A CA 1
ATOM 2010 C C . PRO A 1 262 ? 33.542 -15.618 8.954 1.00 57.88 262 PRO A C 1
ATOM 2012 O O . PRO A 1 262 ? 33.664 -16.695 9.544 1.00 57.88 262 PRO A O 1
ATOM 2015 N N . ALA A 1 263 ? 32.591 -15.392 8.047 1.00 56.97 263 ALA A N 1
ATOM 2016 C CA . ALA A 1 263 ? 31.669 -16.412 7.586 1.00 56.97 263 ALA A CA 1
ATOM 2017 C C . ALA A 1 263 ? 32.473 -17.556 6.955 1.00 56.97 263 ALA A C 1
ATOM 2019 O O . ALA A 1 263 ? 33.112 -17.386 5.917 1.00 56.97 263 ALA A O 1
ATOM 2020 N N . LYS A 1 264 ? 32.454 -18.732 7.591 1.00 57.41 264 LYS A N 1
ATOM 2021 C CA . LYS A 1 264 ? 32.902 -19.965 6.947 1.00 57.41 264 LYS A CA 1
ATOM 2022 C C . LYS A 1 264 ? 31.930 -20.239 5.805 1.00 57.41 264 LYS A C 1
ATOM 2024 O O . LYS A 1 264 ? 30.770 -20.560 6.049 1.00 57.41 264 LYS A O 1
ATOM 2029 N N . VAL A 1 265 ? 32.405 -20.082 4.574 1.00 56.00 265 VAL A N 1
ATOM 2030 C CA . VAL A 1 265 ? 31.692 -20.469 3.353 1.00 56.00 265 VAL A CA 1
ATOM 2031 C C . VAL A 1 265 ? 31.649 -22.000 3.312 1.00 56.00 265 VAL A C 1
ATOM 2033 O O . VAL A 1 265 ? 32.480 -22.652 2.690 1.00 56.00 265 VAL A O 1
ATOM 2036 N N . GLY A 1 266 ? 30.728 -22.581 4.080 1.00 50.88 266 GLY A N 1
ATOM 2037 C CA . GLY A 1 266 ? 30.339 -23.983 3.977 1.00 50.88 266 GLY A CA 1
ATOM 2038 C C . GLY A 1 266 ? 29.354 -24.138 2.823 1.00 50.88 266 GLY A C 1
ATOM 2039 O O . GLY A 1 266 ? 28.402 -23.367 2.720 1.00 50.88 266 GLY A O 1
ATOM 2040 N N . GLY A 1 267 ? 29.619 -25.094 1.932 1.00 51.00 267 GLY A N 1
ATOM 2041 C CA . GLY A 1 267 ? 28.879 -25.298 0.688 1.00 51.00 267 GLY A CA 1
ATOM 2042 C C . GLY A 1 267 ? 27.362 -25.394 0.876 1.00 51.00 267 GLY A C 1
ATOM 2043 O O . GLY A 1 267 ? 26.863 -26.121 1.735 1.00 51.00 267 GLY A O 1
ATOM 2044 N N . LEU A 1 268 ? 26.637 -24.680 0.009 1.00 53.88 268 LEU A N 1
ATOM 2045 C CA . LEU A 1 268 ? 25.172 -24.561 -0.042 1.00 53.88 268 LEU A CA 1
ATOM 2046 C C . LEU A 1 268 ? 24.422 -25.909 -0.121 1.00 53.88 268 LEU A C 1
ATOM 2048 O O . LEU A 1 268 ? 23.215 -25.961 0.097 1.00 53.88 268 LEU A O 1
ATOM 2052 N N . THR A 1 269 ? 25.119 -27.000 -0.435 1.00 59.16 269 THR A N 1
ATOM 2053 C CA . THR A 1 269 ? 24.540 -28.336 -0.601 1.00 59.16 269 THR A CA 1
ATOM 2054 C C . THR A 1 269 ? 24.240 -29.036 0.725 1.00 59.16 269 THR A C 1
ATOM 2056 O O . THR A 1 269 ? 23.327 -29.853 0.767 1.00 59.16 269 THR A O 1
ATOM 2059 N N . SER A 1 270 ? 24.926 -28.683 1.821 1.00 56.22 270 SER A N 1
ATOM 2060 C CA . SER A 1 270 ? 24.690 -29.300 3.139 1.00 56.22 270 SER A CA 1
ATOM 2061 C C . SER A 1 270 ? 23.456 -28.740 3.855 1.00 56.22 270 SER A C 1
ATOM 2063 O O . SER A 1 270 ? 22.857 -29.431 4.674 1.00 56.22 270 SER A O 1
ATOM 2065 N N . ALA A 1 271 ? 23.061 -27.498 3.552 1.00 57.28 271 ALA A N 1
ATOM 2066 C CA . ALA A 1 271 ? 21.897 -26.859 4.170 1.00 57.28 271 ALA A CA 1
ATOM 2067 C C . ALA A 1 271 ? 20.572 -27.364 3.574 1.00 57.28 271 ALA A C 1
ATOM 2069 O O . ALA A 1 271 ? 19.555 -27.399 4.262 1.00 57.28 271 ALA A O 1
ATOM 2070 N N . LEU A 1 272 ? 20.576 -27.792 2.306 1.00 66.12 272 LEU A N 1
ATOM 2071 C CA . LEU A 1 272 ? 19.389 -28.361 1.664 1.00 66.12 272 LEU A CA 1
ATOM 2072 C C . LEU A 1 272 ? 19.052 -29.756 2.210 1.00 66.12 272 LEU A C 1
ATOM 2074 O O . LEU A 1 272 ? 17.881 -30.030 2.458 1.00 66.12 272 LEU A O 1
ATOM 2078 N N . SER A 1 273 ? 20.054 -30.594 2.502 1.00 70.50 273 SER A N 1
ATOM 2079 C CA . SER A 1 273 ? 19.818 -31.915 3.108 1.00 70.50 273 SER A CA 1
ATOM 2080 C C . SER A 1 273 ? 19.256 -31.839 4.531 1.00 70.50 273 SER A C 1
ATOM 2082 O O . SER A 1 273 ? 18.518 -32.725 4.945 1.00 70.50 273 SER A O 1
ATOM 2084 N N . GLU A 1 274 ? 19.563 -30.774 5.276 1.00 70.81 274 GLU A N 1
ATOM 2085 C CA . GLU A 1 274 ? 19.080 -30.590 6.650 1.00 70.81 274 GLU A CA 1
ATOM 2086 C C . GLU A 1 274 ? 17.604 -30.143 6.689 1.00 70.81 274 GLU A C 1
ATOM 2088 O O . GLU A 1 274 ? 16.852 -30.513 7.591 1.00 70.81 274 GLU A O 1
ATOM 2093 N N . ILE A 1 275 ? 17.151 -29.401 5.669 1.00 71.81 275 ILE A N 1
ATOM 2094 C CA . ILE A 1 275 ? 15.752 -28.961 5.546 1.00 71.81 275 ILE A CA 1
ATOM 2095 C C . ILE A 1 275 ? 14.834 -30.142 5.190 1.00 71.81 275 ILE A C 1
ATOM 2097 O O . ILE A 1 275 ? 13.752 -30.268 5.775 1.00 71.81 275 ILE A O 1
ATOM 2101 N N . ASP A 1 276 ? 15.260 -31.036 4.296 1.00 77.62 276 ASP A N 1
ATOM 2102 C CA . ASP A 1 276 ? 14.463 -32.210 3.907 1.00 77.62 276 ASP A CA 1
ATOM 2103 C C . ASP A 1 276 ? 14.281 -33.215 5.060 1.00 77.62 276 ASP A C 1
ATOM 2105 O O . ASP A 1 276 ? 13.227 -33.856 5.185 1.00 77.62 276 ASP A O 1
ATOM 2109 N N . ASP A 1 277 ? 15.254 -33.294 5.970 1.00 80.88 277 ASP A N 1
ATOM 2110 C CA . ASP A 1 277 ? 15.188 -34.176 7.136 1.00 80.88 277 ASP A CA 1
ATOM 2111 C C . ASP A 1 277 ? 14.158 -33.678 8.173 1.00 80.88 277 ASP A C 1
ATOM 2113 O O . ASP A 1 277 ? 13.376 -34.455 8.737 1.00 80.88 277 ASP A O 1
ATOM 2117 N N . ILE A 1 278 ? 14.042 -32.354 8.345 1.00 75.88 278 ILE A N 1
ATOM 2118 C CA . ILE A 1 278 ? 13.036 -31.732 9.225 1.00 75.88 278 ILE A CA 1
ATOM 2119 C C . ILE A 1 278 ? 11.611 -32.007 8.712 1.00 75.88 278 ILE A C 1
ATOM 2121 O O . ILE A 1 278 ? 10.717 -32.359 9.495 1.00 75.88 278 ILE A O 1
ATOM 2125 N N . PHE A 1 279 ? 11.377 -31.899 7.400 1.00 73.38 279 PHE A N 1
ATOM 2126 C CA . PHE A 1 279 ? 10.059 -32.184 6.819 1.00 73.38 279 PHE A CA 1
ATOM 2127 C C . PHE A 1 279 ? 9.704 -33.680 6.865 1.00 73.38 279 PHE A C 1
ATOM 2129 O O . PHE A 1 279 ? 8.544 -34.030 7.135 1.00 73.38 279 PHE A O 1
ATOM 2136 N N . SER A 1 280 ? 10.687 -34.574 6.722 1.00 78.19 280 SER A N 1
ATOM 2137 C CA . SER A 1 280 ? 10.488 -36.020 6.900 1.00 78.19 280 SER A CA 1
ATOM 2138 C C . SER A 1 280 ? 10.095 -36.390 8.337 1.00 78.19 280 SER A C 1
ATOM 2140 O O . SER A 1 280 ? 9.159 -37.178 8.551 1.00 78.19 280 SER A O 1
ATOM 2142 N N . GLN A 1 281 ? 10.708 -35.761 9.343 1.00 75.56 281 GLN A N 1
ATOM 2143 C CA . GLN A 1 281 ? 10.352 -35.986 10.750 1.00 75.56 281 GLN A CA 1
ATOM 2144 C C . GLN A 1 281 ? 8.952 -35.463 11.116 1.00 75.56 281 GLN A C 1
ATOM 2146 O O . GLN A 1 281 ? 8.255 -36.056 11.950 1.00 75.56 281 GLN A O 1
ATOM 2151 N N . LEU A 1 282 ? 8.492 -34.384 10.480 1.00 70.50 282 LEU A N 1
ATOM 2152 C CA . LEU A 1 282 ? 7.149 -33.840 10.711 1.00 70.50 282 LEU A CA 1
ATOM 2153 C C . LEU A 1 282 ? 6.048 -34.670 10.029 1.00 70.50 282 LEU A C 1
ATOM 2155 O O . LEU A 1 282 ? 4.956 -34.820 10.590 1.00 70.50 282 LEU A O 1
ATOM 2159 N N . SER A 1 283 ? 6.322 -35.264 8.863 1.00 70.75 283 SER A N 1
ATOM 2160 C CA . SER A 1 283 ? 5.336 -36.094 8.152 1.00 70.75 283 SER A CA 1
ATOM 2161 C C . SER A 1 283 ? 5.069 -37.435 8.857 1.00 70.75 283 SER A C 1
ATOM 2163 O O . SER A 1 283 ? 3.919 -37.885 8.946 1.00 70.75 283 SER A O 1
ATOM 2165 N N . SER A 1 284 ? 6.102 -38.041 9.450 1.00 69.38 284 SER A N 1
ATOM 2166 C CA . SER A 1 284 ? 6.006 -39.336 10.136 1.00 69.38 284 SER A CA 1
ATOM 2167 C C . SER A 1 284 ? 5.229 -39.257 11.460 1.00 69.38 284 SER A C 1
ATOM 2169 O O . SER A 1 284 ? 4.487 -40.185 11.805 1.00 69.38 284 SER A O 1
ATOM 2171 N N . LYS A 1 285 ? 5.274 -38.115 12.163 1.00 63.19 285 LYS A N 1
ATOM 2172 C CA . LYS A 1 285 ? 4.489 -37.889 13.394 1.00 63.19 285 LYS A CA 1
ATOM 2173 C C . LYS A 1 285 ? 2.979 -37.791 13.149 1.00 63.19 285 LYS A C 1
ATOM 2175 O O . LYS A 1 285 ? 2.197 -38.151 14.031 1.00 63.19 285 LYS A O 1
ATOM 2180 N N . ARG A 1 286 ? 2.534 -37.385 11.953 1.00 58.66 286 ARG A N 1
ATOM 2181 C CA . ARG A 1 286 ? 1.098 -37.259 11.630 1.00 58.66 286 ARG A CA 1
ATOM 2182 C C . ARG A 1 286 ? 0.394 -38.606 11.425 1.00 58.66 286 ARG A C 1
ATOM 2184 O O . ARG A 1 286 ? -0.791 -38.716 11.733 1.00 58.66 286 ARG A O 1
ATOM 2191 N N . LYS A 1 287 ? 1.107 -39.652 10.985 1.00 58.25 287 LYS A N 1
ATOM 2192 C CA . LYS A 1 287 ? 0.525 -41.000 10.807 1.00 58.25 287 LYS A CA 1
ATOM 2193 C C . LYS A 1 287 ? 0.310 -41.752 12.126 1.00 58.25 287 LYS A C 1
ATOM 2195 O O . LYS A 1 287 ? -0.584 -42.590 12.199 1.00 58.25 287 LYS A O 1
ATOM 2200 N N . LYS A 1 288 ? 1.050 -41.422 13.191 1.00 57.78 288 LYS A N 1
ATOM 2201 C CA . LYS A 1 288 ? 0.946 -42.118 14.489 1.00 57.78 288 LYS A CA 1
ATOM 2202 C C . LYS A 1 288 ? -0.265 -41.694 15.337 1.00 57.78 288 LYS A C 1
ATOM 2204 O O . LYS A 1 288 ? -0.618 -42.404 16.269 1.00 57.78 288 LYS A O 1
ATOM 2209 N N . LYS A 1 289 ? -0.941 -40.586 14.995 1.00 57.25 289 LYS A N 1
ATOM 2210 C CA . LYS A 1 289 ? -2.097 -40.052 15.747 1.00 57.25 289 LYS A CA 1
ATOM 2211 C C . LYS A 1 289 ? -3.474 -40.510 15.227 1.00 57.25 289 LYS A C 1
ATOM 2213 O O . LYS A 1 289 ? -4.479 -40.110 15.790 1.00 57.25 289 LYS A O 1
ATOM 2218 N N . ARG A 1 290 ? -3.539 -41.333 14.167 1.00 56.00 290 ARG A N 1
ATOM 2219 C CA . ARG A 1 290 ? -4.802 -41.901 13.626 1.00 56.00 290 ARG A CA 1
ATOM 2220 C C . ARG A 1 290 ? -5.013 -43.387 13.956 1.00 56.00 290 ARG A C 1
ATOM 2222 O O . ARG A 1 290 ? -5.910 -44.002 13.398 1.00 56.00 290 ARG A O 1
ATOM 2229 N N . LYS A 1 291 ? -4.174 -43.974 14.815 1.00 54.34 291 LYS A N 1
ATOM 2230 C CA . LYS A 1 291 ? -4.231 -45.400 15.191 1.00 54.34 291 LYS A CA 1
ATOM 2231 C C . LYS A 1 291 ? -4.426 -45.631 16.696 1.00 54.34 291 LYS A C 1
ATOM 2233 O O . LYS A 1 291 ? -4.127 -46.717 17.179 1.00 54.34 291 LYS A O 1
ATOM 2238 N N . LYS A 1 292 ? -4.885 -44.615 17.425 1.00 48.03 292 LYS A N 1
ATOM 2239 C CA . LYS A 1 292 ? -5.218 -44.710 18.844 1.00 48.03 292 LYS A CA 1
ATOM 2240 C C . LYS A 1 292 ? -6.596 -44.121 19.074 1.00 48.03 292 LYS A C 1
ATOM 2242 O O . LYS A 1 292 ? -6.872 -43.100 18.404 1.00 48.03 292 LYS A O 1
#

Secondary structure (DSSP, 8-state):
---PPPHHHHHHHHHHHHHHHHHHHHHHHTT-HHHHHHHHHHHHHHHHHHHHHHHHHHHGGG--HHHHHHHHHHHHHHHHHHHHHHHTTTTHHHHHHHHHHHHHHHHHHHHHHHHHHHHHHTT-TTS---TT-EEE-TTSSS-EEE----SS--S-----HHHHHHHHHHHHHHHTT-----S-PPPPHHHHHHHHHHHHHHHHHHHHHHHHTPPPPPPPPP------PPPPP--------------PPP--------PPPP-----THHHHHHHHHHHHHHHHHHHGGG--

Sequence (292 aa):
MSGGPSSLASLASCRDVLRRLLRKNESQHRRGRYFRELAMVSRGLAAYLGREAALGTASSALVSTAQLERIGGMVAKAASTLTSLLARTHFMPFSLVSLTLLARIRILVAHDLAESVRRYNAGGEVASRPDFLSLDWDGGPSPTVRCHYSDAGARQATRPASEVEEEEDLRGAQDELCVVDDKGEEPPARMKKRVEEKKSKKRRDREREARSSQPEPPEPPDPSLPSLAPEPPEEKEEASAVAFVAVAKPKRRAPSSWRVPPAKVGGLTSALSEIDDIFSQLSSKRKKKRKK

Radius of gyration: 34.44 Å; chains: 1; bounding box: 90×74×91 Å

Foldseek 3Di:
DPPDPPLLNVLVVLLVVLVVLLVVCCVPCVPPPLSVLSVVLSVLSVVQSVVDVVCPPQRCLCRPLVSLVVSLVSLVVSLVSLVVCVVVVHPVVSSVVSNVSSVSNNVSSVVSSVVSVVSNVVCRPPDPPPPQFDFDPPDDPDTDTHGDDDPPDPDDPPDPPVVVVVVVVVVVVVVVVPPPPPDDDDPPPVVVVVVVVVVVVVVVVVVVVVVVPPDDDDDDDDDDDDDDDDDDDDDDDDDDDDDDDDDDDDDDDDDDDDDDDPDDCDDPVVVVVVVVVVVVVVVVVVVVVVPD